Protein AF-0000000073040210 (afdb_homodimer)

Secondary structure (DSSP, 8-state):
--HHHHHHHHHHHHHHHHHHHHHHHHHHTTTS-TT-HHHHHHHHHHHHHHHHHHHHHHHTTSS-HHHHHHHHHHHHHHHHHHHHHHHHH--GGGGGGHHHHHHHHHHHHHHHH-/--HHHHHHHHHHHHHHHHHHHHHHHHHHTTTS-TT-HHHHHHHHHHHHHHHHHHHHHHHTTSS-HHHHHHHHHHHHHHHHHHHHHHHHH--GGGTTHHHHHHHHHHHH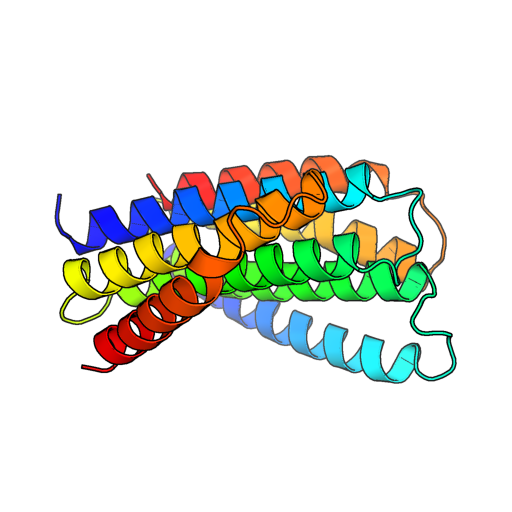HHHHH-

Organism: Oncorhynchus kisutch (NCBI:txid8019)

Solvent-accessible surface area (backbone atoms only — not comparable to full-atom values): 10598 Å² total; per-residue (Å²): 128,54,49,32,57,53,25,36,52,49,16,53,54,43,38,53,49,29,51,51,51,45,56,45,52,65,63,69,48,64,89,51,64,79,81,36,65,43,51,50,33,33,51,51,19,40,49,52,39,42,56,50,18,55,45,24,51,52,20,26,72,36,83,49,15,53,60,18,32,50,28,36,51,53,8,41,49,32,23,28,44,22,29,40,47,22,32,75,67,73,46,66,83,44,48,79,39,25,65,57,9,49,50,29,36,30,51,16,23,44,43,39,31,84,130,54,48,33,55,55,25,28,26,50,15,11,50,42,36,21,49,31,51,52,50,48,53,47,52,63,64,71,47,64,89,50,63,80,80,36,67,43,52,51,36,34,50,50,20,42,50,52,41,41,55,49,19,53,45,23,44,54,20,25,70,37,84,48,14,53,61,18,30,50,28,35,52,52,9,41,49,32,24,28,46,20,31,39,47,22,30,74,65,74,46,66,82,45,48,79,41,24,65,56,8,48,50,29,36,54,51,14,56,53,41,47,74,83

Radius of gyration: 17.56 Å; Cα contacts (8 Å, |Δi|>4): 365; chains: 2; bounding box: 50×46×43 Å

Sequence (228 aa):
MTASLVVQRLAGVSGALAVTAGAYGAHGFKNKDPGDYSIVLYETANKYHFYHSIALLGASRCRKPAVAGALLVVGMGAFCGALYHQALTENPVLRKLAPYGGMFLIAGWLAIAIMTASLVVQRLAGVSGALAVTAGAYGAHGFKNKDPGDYSIVLYETANKYHFYHSIALLGASRCRKPAVAGALLVVGMGAFCGALYHQALTENPVLRKLAPYGGMFLIAGWLAIAI

Foldseek 3Di:
DDLLVVLLVVLVVLQVVLVVLVVCLCPVCVPPDCPDPLSVLSVVLSVLSNVLSVVSNLLSPAPCSNQLSVLSVQLSCLQSVQSNVCSVPVDNPSVVSNVVSVVSNVVSVVSRVD/DDLLVVLLVVLVVLQVVLVVLVVCLCPVCVPPDCPDPLSVLSVVLSVLSNVLSVVSNLLSPAPCSNQLSVLSVQLSCLQSVQSNVCSVPVDNPSVVSNVVSVVSNVVSVVVRVD

InterPro domains:
  IPR006696 Protein of unknown function DUF423 [PF04241] (21-102)
  IPR006696 Protein of unknown function DUF423 [PTHR43461] (6-113)

Nearest PDB structures (foldseek):
  8eas-assembly1_h  TM=3.512E-01  e=1.942E-01  Saccharomyces cerevisiae
  5tj5-assembly1_E  TM=4.217E-01  e=2.103E+00  Saccharomyces cerevisiae S288C
  8eas-assembly1_h  TM=3.506E-01  e=1.990E-01  Saccharomyces cerevisiae
  8ieq-assembly1_C  TM=3.304E-01  e=2.788E+00  Homo sapiens
  8to0-assembly1_z3  TM=4.199E-01  e=9.684E+00  Mus musculus

pLDDT: mean 94.47, std 6.33, range [71.62, 98.88]

Structure (mmCIF, N/CA/C/O backbone):
data_AF-0000000073040210-model_v1
#
loop_
_entity.id
_entity.type
_entity.pdbx_description
1 polymer 'Transmembrane protein 256'
#
loop_
_atom_site.group_PDB
_atom_site.id
_atom_site.type_symbol
_atom_site.label_atom_id
_atom_site.label_alt_id
_atom_site.label_comp_id
_atom_site.label_asym_id
_atom_site.label_entity_id
_atom_site.label_seq_id
_atom_site.pdbx_PDB_ins_code
_atom_site.Cartn_x
_atom_site.Cartn_y
_atom_site.Cartn_z
_atom_site.occupancy
_atom_site.B_iso_or_equiv
_atom_site.auth_seq_id
_atom_site.auth_comp_id
_atom_site.auth_asym_id
_atom_site.auth_atom_id
_atom_site.pdbx_PDB_model_num
ATOM 1 N N . MET A 1 1 ? 25.438 -12.211 -9.25 1 78 1 MET A N 1
ATOM 2 C CA . MET A 1 1 ? 24.172 -12.266 -8.523 1 78 1 MET A CA 1
ATOM 3 C C . MET A 1 1 ? 23 -11.898 -9.43 1 78 1 MET A C 1
ATOM 5 O O . MET A 1 1 ? 23.078 -10.938 -10.195 1 78 1 MET A O 1
ATOM 9 N N . THR A 1 2 ? 22.078 -12.758 -9.523 1 94.12 2 THR A N 1
ATOM 10 C CA . THR A 1 2 ? 20.953 -12.5 -10.406 1 94.12 2 THR A CA 1
ATOM 11 C C . THR A 1 2 ? 20.125 -11.312 -9.906 1 94.12 2 THR A C 1
ATOM 13 O O . THR A 1 2 ? 20.219 -10.938 -8.734 1 94.12 2 THR A O 1
ATOM 16 N N . ALA A 1 3 ? 19.672 -10.586 -10.75 1 95.81 3 ALA A N 1
ATOM 17 C CA . ALA A 1 3 ? 18.828 -9.453 -10.398 1 95.81 3 ALA A CA 1
ATOM 18 C C . ALA A 1 3 ? 17.797 -9.844 -9.336 1 95.81 3 ALA A C 1
ATOM 20 O O . ALA A 1 3 ? 17.484 -9.047 -8.453 1 95.81 3 ALA A O 1
ATOM 21 N N . SER A 1 4 ? 17.328 -10.977 -9.406 1 96.69 4 SER A N 1
ATOM 22 C CA . SER A 1 4 ? 16.344 -11.469 -8.438 1 96.69 4 SER A CA 1
ATOM 23 C C . SER A 1 4 ? 16.922 -11.484 -7.027 1 96.69 4 SER A C 1
ATOM 25 O O . SER A 1 4 ? 16.266 -11.047 -6.078 1 96.69 4 SER A O 1
ATOM 27 N N . LEU A 1 5 ? 18.078 -12.016 -6.906 1 96.31 5 LEU A N 1
ATOM 28 C CA . LEU A 1 5 ? 18.703 -12.109 -5.59 1 96.31 5 LEU A CA 1
ATOM 29 C C . LEU A 1 5 ? 19.016 -10.727 -5.039 1 96.31 5 LEU A C 1
ATOM 31 O O . LEU A 1 5 ? 18.844 -10.469 -3.844 1 96.31 5 LEU A O 1
ATOM 35 N N . VAL A 1 6 ? 19.547 -9.875 -5.879 1 97.62 6 VAL A N 1
ATOM 36 C CA . VAL A 1 6 ? 19.859 -8.516 -5.453 1 97.62 6 VAL A CA 1
ATOM 37 C C . VAL A 1 6 ? 18.609 -7.824 -4.938 1 97.62 6 VAL A C 1
ATOM 39 O O . VAL A 1 6 ? 18.625 -7.207 -3.871 1 97.62 6 VAL A O 1
ATOM 42 N N . VAL A 1 7 ? 17.531 -7.941 -5.664 1 98.12 7 VAL A N 1
ATOM 43 C CA . VAL A 1 7 ? 16.281 -7.297 -5.289 1 98.12 7 VAL A CA 1
ATOM 44 C C . VAL A 1 7 ? 15.758 -7.906 -3.992 1 98.12 7 VAL A C 1
ATOM 46 O O . VAL A 1 7 ? 15.234 -7.195 -3.131 1 98.12 7 VAL A O 1
ATOM 49 N N . GLN A 1 8 ? 15.906 -9.141 -3.816 1 97.88 8 GLN A N 1
ATOM 50 C CA . GLN A 1 8 ? 15.508 -9.797 -2.574 1 97.88 8 GLN A CA 1
ATOM 51 C C . GLN A 1 8 ? 16.312 -9.273 -1.392 1 97.88 8 GLN A C 1
ATOM 53 O O . GLN A 1 8 ? 15.766 -9.008 -0.321 1 97.88 8 GLN A O 1
ATOM 58 N N . ARG A 1 9 ? 17.547 -9.164 -1.569 1 98.12 9 ARG A N 1
ATOM 59 C CA . ARG A 1 9 ? 18.406 -8.633 -0.512 1 98.12 9 ARG A CA 1
ATOM 60 C C . ARG A 1 9 ? 18.016 -7.199 -0.164 1 98.12 9 ARG A C 1
ATOM 62 O O . ARG A 1 9 ? 18 -6.824 1.011 1 98.12 9 ARG A O 1
ATOM 69 N N . LEU A 1 10 ? 17.75 -6.414 -1.205 1 98 10 LEU A N 1
ATOM 70 C CA . LEU A 1 10 ? 17.297 -5.043 -0.984 1 98 10 LEU A CA 1
ATOM 71 C C . LEU A 1 10 ? 15.992 -5.012 -0.209 1 98 10 LEU A C 1
ATOM 73 O O . LEU A 1 10 ? 15.789 -4.141 0.641 1 98 10 LEU A O 1
ATOM 77 N N . ALA A 1 11 ? 15.141 -5.93 -0.535 1 98.38 11 ALA A N 1
ATOM 78 C CA . ALA A 1 11 ? 13.891 -6.035 0.209 1 98.38 11 ALA A CA 1
ATOM 79 C C . ALA A 1 11 ? 14.148 -6.281 1.692 1 98.38 11 ALA A C 1
ATOM 81 O O . ALA A 1 11 ? 13.531 -5.645 2.551 1 98.38 11 ALA A O 1
ATOM 82 N N . GLY A 1 12 ? 15.047 -7.199 1.995 1 98.31 12 GLY A N 1
ATOM 83 C CA . GLY A 1 12 ? 15.391 -7.5 3.375 1 98.31 12 GLY A CA 1
ATOM 84 C C . GLY A 1 12 ? 15.945 -6.305 4.125 1 98.31 12 GLY A C 1
ATOM 85 O O . GLY A 1 12 ? 15.516 -6.008 5.242 1 98.31 12 GLY A O 1
ATOM 86 N N . VAL A 1 13 ? 16.812 -5.645 3.533 1 98.38 13 VAL A N 1
ATOM 87 C CA . VAL A 1 13 ? 17.438 -4.477 4.152 1 98.38 13 VAL A CA 1
ATOM 88 C C . VAL A 1 13 ? 16.391 -3.371 4.324 1 98.38 13 VAL A C 1
ATOM 90 O O . VAL A 1 13 ? 16.297 -2.758 5.391 1 98.38 13 VAL A O 1
ATOM 93 N N . SER A 1 14 ? 15.672 -3.172 3.307 1 98.5 14 SER A N 1
ATOM 94 C CA . SER A 1 14 ? 14.633 -2.148 3.352 1 98.5 14 SER A CA 1
ATOM 95 C C . SER A 1 14 ? 13.617 -2.441 4.449 1 98.5 14 SER A C 1
ATOM 97 O O . SER A 1 14 ? 13.211 -1.538 5.184 1 98.5 14 SER A O 1
ATOM 99 N N . GLY A 1 15 ? 13.148 -3.674 4.523 1 98.44 15 GLY A N 1
ATOM 100 C CA . GLY A 1 15 ? 12.227 -4.055 5.586 1 98.44 15 GLY A CA 1
ATOM 101 C C . GLY A 1 15 ? 12.781 -3.82 6.973 1 98.44 15 GLY A C 1
ATOM 102 O O . GLY A 1 15 ? 12.086 -3.301 7.852 1 98.44 15 GLY A O 1
ATOM 103 N N . ALA A 1 16 ? 14.016 -4.195 7.184 1 98.38 16 ALA A N 1
ATOM 104 C CA . ALA A 1 16 ? 14.672 -3.963 8.469 1 98.38 16 ALA A CA 1
ATOM 105 C C . ALA A 1 16 ? 14.719 -2.473 8.797 1 98.38 16 ALA A C 1
ATOM 107 O O . ALA A 1 16 ? 14.461 -2.074 9.938 1 98.38 16 ALA A O 1
ATOM 108 N N . LEU A 1 17 ? 15.023 -1.672 7.816 1 98.25 17 LEU A N 1
ATOM 109 C CA . LEU A 1 17 ? 15.055 -0.226 8.008 1 98.25 17 LEU A CA 1
ATOM 110 C C . LEU A 1 17 ? 13.664 0.318 8.305 1 98.25 17 LEU A C 1
ATOM 112 O O . LEU A 1 17 ? 13.508 1.243 9.102 1 98.25 17 LEU A O 1
ATOM 116 N N . ALA A 1 18 ? 12.664 -0.165 7.621 1 98.25 18 ALA A N 1
ATOM 117 C CA . ALA A 1 18 ? 11.289 0.26 7.863 1 98.25 18 ALA A CA 1
ATOM 118 C C . ALA A 1 18 ? 10.875 -0.021 9.305 1 98.25 18 ALA A C 1
ATOM 120 O O . ALA A 1 18 ? 10.227 0.81 9.945 1 98.25 18 ALA A O 1
ATOM 121 N N . VAL A 1 19 ? 11.219 -1.162 9.828 1 98.25 19 VAL A N 1
ATOM 122 C CA . VAL A 1 19 ? 10.922 -1.509 11.211 1 98.25 19 VAL A CA 1
ATOM 123 C C . VAL A 1 19 ? 11.617 -0.525 12.148 1 98.25 19 VAL A C 1
ATOM 125 O O . VAL A 1 19 ? 11.008 -0.013 13.086 1 98.25 19 VAL A O 1
ATOM 128 N N . THR A 1 20 ? 12.875 -0.324 11.906 1 97.38 20 THR A N 1
ATOM 129 C CA . THR A 1 20 ? 13.648 0.596 12.734 1 97.38 20 THR A CA 1
ATOM 130 C C . THR A 1 20 ? 13.023 1.987 12.727 1 97.38 20 THR A C 1
ATOM 132 O O . THR A 1 20 ? 12.867 2.607 13.781 1 97.38 20 THR A O 1
ATOM 135 N N . ALA A 1 21 ? 12.711 2.455 11.578 1 96.75 21 ALA A N 1
ATOM 136 C CA . ALA A 1 21 ? 12.078 3.764 11.453 1 96.75 21 ALA A CA 1
ATOM 137 C C . ALA A 1 21 ? 10.742 3.799 12.195 1 96.75 21 ALA A C 1
ATOM 139 O O . ALA A 1 21 ? 10.414 4.797 12.836 1 96.75 21 ALA A O 1
ATOM 140 N N . GLY A 1 22 ? 10.008 2.775 12.008 1 95.69 22 GLY A N 1
ATOM 141 C CA . GLY A 1 22 ? 8.742 2.701 12.719 1 95.69 22 GLY A CA 1
ATOM 142 C C . GLY A 1 22 ? 8.906 2.762 14.227 1 95.69 22 GLY A C 1
ATOM 143 O O . GLY A 1 22 ? 8.156 3.465 14.906 1 95.69 22 GLY A O 1
ATOM 144 N N . ALA A 1 23 ? 9.812 2.023 14.75 1 93.25 23 ALA A N 1
ATOM 145 C CA . ALA A 1 23 ? 10.102 2.047 16.188 1 93.25 23 ALA A CA 1
ATOM 146 C C . ALA A 1 23 ? 10.531 3.439 16.641 1 93.25 23 ALA A C 1
ATOM 148 O O . ALA A 1 23 ? 10.109 3.92 17.688 1 93.25 23 ALA A O 1
ATOM 149 N N . TYR A 1 24 ? 11.297 4.051 15.828 1 92.5 24 TYR A N 1
ATOM 150 C CA . TYR A 1 24 ? 11.742 5.41 16.125 1 92.5 24 TYR A CA 1
ATOM 151 C C . TYR A 1 24 ? 10.555 6.367 16.188 1 92.5 24 TYR A C 1
ATOM 153 O O . TYR A 1 24 ? 10.477 7.207 17.094 1 92.5 24 TYR A O 1
ATOM 161 N N . GLY A 1 25 ? 9.758 6.371 15.227 1 90.25 25 GLY A N 1
ATOM 162 C CA . GLY A 1 25 ? 8.586 7.234 15.203 1 90.25 25 GLY A CA 1
ATOM 163 C C . GLY A 1 25 ? 7.688 7.047 16.406 1 90.25 25 GLY A C 1
ATOM 164 O O . GLY A 1 25 ? 7.168 8.016 16.953 1 90.25 25 GLY A O 1
ATOM 165 N N . ALA A 1 26 ? 7.453 5.777 16.828 1 87.19 26 ALA A N 1
ATOM 166 C CA . ALA A 1 26 ? 6.578 5.465 17.953 1 87.19 26 ALA A CA 1
ATOM 167 C C . ALA A 1 26 ? 7.137 6.031 19.266 1 87.19 26 ALA A C 1
ATOM 169 O O . ALA A 1 26 ? 6.375 6.434 20.141 1 87.19 26 ALA A O 1
ATOM 170 N N . HIS A 1 27 ? 8.383 6.184 19.359 1 85.75 27 HIS A N 1
ATOM 171 C CA . HIS A 1 27 ? 9.023 6.668 20.578 1 85.75 27 HIS A CA 1
ATOM 172 C C . HIS A 1 27 ? 9.336 8.156 20.484 1 85.75 27 HIS A C 1
ATOM 174 O O . HIS A 1 27 ? 9.297 8.875 21.484 1 85.75 27 HIS A O 1
ATOM 180 N N . GLY A 1 28 ? 9.594 8.586 19.344 1 81.62 28 GLY A N 1
ATOM 181 C CA . GLY A 1 28 ? 10.023 9.961 19.156 1 81.62 28 GLY A CA 1
ATOM 182 C C . GLY A 1 28 ? 8.883 10.953 19.203 1 81.62 28 GLY A C 1
ATOM 183 O O . GLY A 1 28 ? 9.078 12.117 19.562 1 81.62 28 GLY A O 1
ATOM 184 N N . PHE A 1 29 ? 7.73 10.594 18.828 1 79.69 29 PHE A N 1
ATOM 185 C CA . PHE A 1 29 ? 6.598 11.508 18.766 1 79.69 29 PHE A CA 1
ATOM 186 C C . PHE A 1 29 ? 5.652 11.281 19.953 1 79.69 29 PHE A C 1
ATOM 188 O O . PHE A 1 29 ? 4.516 11.758 19.938 1 79.69 29 PHE A O 1
ATOM 195 N N . LYS A 1 30 ? 6 10.617 20.953 1 75.56 30 LYS A N 1
ATOM 196 C CA . LYS A 1 30 ? 5.164 10.211 22.078 1 75.56 30 LYS A CA 1
ATOM 197 C C . LYS A 1 30 ? 4.535 11.414 22.75 1 75.56 30 LYS A C 1
ATOM 199 O O . LYS A 1 30 ? 3.396 11.352 23.219 1 75.56 30 LYS A O 1
ATOM 204 N N . ASN A 1 31 ? 5.098 12.492 22.75 1 75.31 31 ASN A N 1
ATOM 205 C CA . ASN A 1 31 ? 4.586 13.641 23.5 1 75.31 31 ASN A CA 1
ATOM 206 C C . ASN A 1 31 ? 3.85 14.617 22.578 1 75.31 31 ASN A C 1
ATOM 208 O O . ASN A 1 31 ? 3.422 15.688 23.031 1 75.31 31 ASN A O 1
ATOM 212 N N . LYS A 1 32 ? 3.689 14.289 21.344 1 78.25 32 LYS A N 1
ATOM 213 C CA . LYS A 1 32 ? 2.98 15.164 20.422 1 78.25 32 LYS A CA 1
ATOM 214 C C . LYS A 1 32 ? 1.526 14.727 20.25 1 78.25 32 LYS A C 1
ATOM 216 O O . LYS A 1 32 ? 1.188 13.57 20.5 1 78.25 32 LYS A O 1
ATOM 221 N N . ASP A 1 33 ? 0.683 15.695 19.953 1 77.81 33 ASP A N 1
ATOM 222 C CA . ASP A 1 33 ? -0.702 15.383 19.609 1 77.81 33 ASP A CA 1
ATOM 223 C C . ASP A 1 33 ? -0.774 14.453 18.391 1 77.81 33 ASP A C 1
ATOM 225 O O . ASP A 1 33 ? -0.121 14.703 17.375 1 77.81 33 ASP A O 1
ATOM 229 N N . PRO A 1 34 ? -1.47 13.438 18.469 1 71.62 34 PRO A N 1
ATOM 230 C CA . PRO A 1 34 ? -1.565 12.492 17.359 1 71.62 34 PRO A CA 1
ATOM 231 C C . PRO A 1 34 ? -2.076 13.141 16.078 1 71.62 34 PRO A C 1
ATOM 233 O O . PRO A 1 34 ? -1.802 12.648 14.977 1 71.62 34 PRO A O 1
ATOM 236 N N . GLY A 1 35 ? -2.729 14.18 16.172 1 72.06 35 GLY A N 1
ATOM 237 C CA . GLY A 1 35 ? -3.244 14.867 15.008 1 72.06 35 GLY A CA 1
ATOM 238 C C . GLY A 1 35 ? -2.248 15.844 14.398 1 72.06 35 GLY A C 1
ATOM 239 O O . GLY A 1 35 ? -2.523 16.453 13.367 1 72.06 35 GLY A O 1
ATOM 240 N N . ASP A 1 36 ? -1.087 15.836 15.086 1 85.38 36 ASP A N 1
ATOM 241 C CA . ASP A 1 36 ? -0.04 16.688 14.531 1 85.38 36 ASP A CA 1
ATOM 242 C C . ASP A 1 36 ? 0.351 16.234 13.125 1 85.38 36 ASP A C 1
ATOM 244 O O . ASP A 1 36 ? 0.52 15.047 12.875 1 85.38 36 ASP A O 1
ATOM 248 N N . TYR A 1 37 ? 0.451 17.188 12.32 1 86.25 37 TYR A N 1
ATOM 249 C CA . TYR A 1 37 ? 0.716 16.922 10.906 1 86.25 37 TYR A CA 1
ATOM 250 C C . TYR A 1 37 ? 2.035 16.188 10.727 1 86.25 37 TYR A C 1
ATOM 252 O O . TYR A 1 37 ? 2.162 15.344 9.836 1 86.25 37 TYR A O 1
ATOM 260 N N . SER A 1 38 ? 2.994 16.484 11.586 1 89.62 38 SER A N 1
ATOM 261 C CA . SER A 1 38 ? 4.289 15.805 11.492 1 89.62 38 SER A CA 1
ATOM 262 C C . SER A 1 38 ? 4.156 14.312 11.758 1 89.62 38 SER A C 1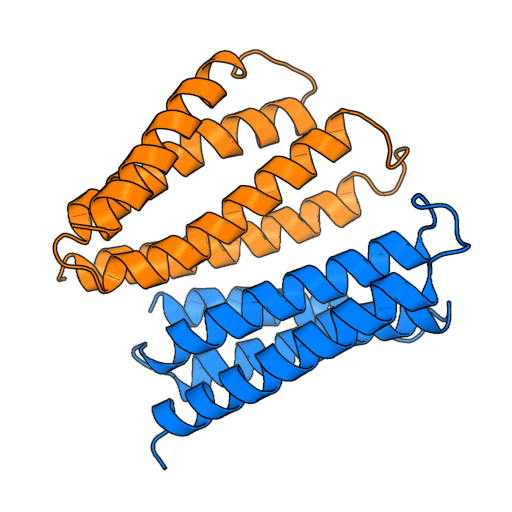
ATOM 264 O O . SER A 1 38 ? 4.844 13.5 11.141 1 89.62 38 SER A O 1
ATOM 266 N N . ILE A 1 39 ? 3.295 13.945 12.586 1 90.69 39 ILE A N 1
ATOM 267 C CA . ILE A 1 39 ? 3.078 12.539 12.898 1 90.69 39 ILE A CA 1
ATOM 268 C C . ILE A 1 39 ? 2.381 11.852 11.727 1 90.69 39 ILE A C 1
ATOM 270 O O . ILE A 1 39 ? 2.74 10.734 11.352 1 90.69 39 ILE A O 1
ATOM 274 N N . VAL A 1 40 ? 1.404 12.539 11.164 1 88.38 40 VAL A N 1
ATOM 275 C CA . VAL A 1 40 ? 0.664 11.992 10.031 1 88.38 40 VAL A CA 1
ATOM 276 C C . VAL A 1 40 ? 1.615 11.742 8.867 1 88.38 40 VAL A C 1
ATOM 278 O O . VAL A 1 40 ? 1.561 10.688 8.227 1 88.38 40 VAL A O 1
ATOM 281 N N . LEU A 1 41 ? 2.502 12.648 8.711 1 91.88 41 LEU A N 1
ATOM 282 C CA . LEU A 1 41 ? 3.482 12.516 7.637 1 91.88 41 LEU A CA 1
ATOM 283 C C . LEU A 1 41 ? 4.414 11.336 7.895 1 91.88 41 LEU A C 1
ATOM 285 O O . LEU A 1 41 ? 4.684 10.539 6.988 1 91.88 41 LEU A O 1
ATOM 289 N N . TYR A 1 42 ? 4.855 11.227 9.094 1 95.19 42 TYR A N 1
ATOM 290 C CA . TYR A 1 42 ? 5.789 10.164 9.445 1 95.19 42 TYR A CA 1
ATOM 291 C C . TYR A 1 42 ? 5.137 8.789 9.305 1 95.19 42 TYR A C 1
ATOM 293 O O . TYR A 1 42 ? 5.738 7.863 8.766 1 95.19 42 TYR A O 1
ATOM 301 N N . GLU A 1 43 ? 3.949 8.727 9.727 1 94.06 43 GLU A N 1
ATOM 302 C CA . GLU A 1 43 ? 3.236 7.457 9.656 1 94.06 43 GLU A CA 1
ATOM 303 C C . GLU A 1 43 ? 2.947 7.062 8.211 1 94.06 43 GLU A C 1
ATOM 305 O O . GLU A 1 43 ? 3.012 5.887 7.859 1 94.06 43 GLU A O 1
ATOM 310 N N . THR A 1 44 ? 2.596 7.992 7.434 1 95 44 THR A N 1
ATOM 311 C CA . THR A 1 44 ? 2.389 7.715 6.02 1 95 44 THR A CA 1
ATOM 312 C C . THR A 1 44 ? 3.674 7.207 5.371 1 95 44 THR A C 1
ATOM 314 O O . THR A 1 44 ? 3.66 6.215 4.645 1 95 44 THR A O 1
ATOM 317 N N . ALA A 1 45 ? 4.754 7.887 5.648 1 97 45 ALA A N 1
ATOM 318 C CA . ALA A 1 45 ? 6.051 7.461 5.133 1 97 45 ALA A CA 1
ATOM 319 C C . ALA A 1 45 ? 6.355 6.023 5.543 1 97 45 ALA A C 1
ATOM 321 O O . ALA A 1 45 ? 6.758 5.207 4.711 1 97 45 ALA A O 1
ATOM 322 N N . ASN A 1 46 ? 6.188 5.777 6.773 1 97.62 46 ASN A N 1
ATOM 323 C CA . ASN A 1 46 ? 6.527 4.461 7.301 1 97.62 46 ASN A CA 1
ATOM 324 C C . ASN A 1 46 ? 5.633 3.373 6.715 1 97.62 46 ASN A C 1
ATOM 326 O O . ASN A 1 46 ? 6.102 2.275 6.406 1 97.62 46 ASN A O 1
ATOM 330 N N . LYS A 1 47 ? 4.391 3.643 6.578 1 97.31 47 LYS A N 1
ATOM 331 C CA . LYS A 1 47 ? 3.449 2.707 5.969 1 97.31 47 LYS A CA 1
ATOM 332 C C . LYS A 1 47 ? 3.859 2.369 4.539 1 97.31 47 LYS A C 1
ATOM 334 O O . LYS A 1 47 ? 3.961 1.195 4.176 1 97.31 47 LYS A O 1
ATOM 339 N N . TYR A 1 48 ? 4.074 3.312 3.799 1 98.5 48 TYR A N 1
ATOM 340 C CA . TYR A 1 48 ? 4.449 3.1 2.406 1 98.5 48 TYR A CA 1
ATOM 341 C C . TYR A 1 48 ? 5.809 2.418 2.307 1 98.5 48 TYR A C 1
ATOM 343 O O . TYR A 1 48 ? 6.047 1.625 1.394 1 98.5 48 TYR A O 1
ATOM 351 N N . HIS A 1 49 ? 6.746 2.791 3.193 1 98.56 49 HIS A N 1
ATOM 352 C CA . HIS A 1 49 ? 8.039 2.113 3.281 1 98.56 49 HIS A CA 1
ATOM 353 C C . HIS A 1 49 ? 7.855 0.613 3.484 1 98.56 49 HIS A C 1
ATOM 355 O O . HIS A 1 49 ? 8.43 -0.19 2.742 1 98.56 49 HIS A O 1
ATOM 361 N N . PHE A 1 50 ? 7.02 0.259 4.391 1 98 50 PHE A N 1
ATOM 362 C CA . PHE A 1 50 ? 6.762 -1.149 4.664 1 98 50 PHE A CA 1
ATOM 363 C C . PHE A 1 50 ? 6.086 -1.817 3.473 1 98 50 PHE A C 1
ATOM 365 O O . PHE A 1 50 ? 6.516 -2.885 3.027 1 98 50 PHE A O 1
ATOM 372 N N . TYR A 1 51 ? 5.016 -1.188 2.953 1 98.38 51 TYR A N 1
ATOM 373 C CA . TYR A 1 51 ? 4.277 -1.754 1.831 1 98.38 51 TYR A CA 1
ATOM 374 C C . TYR A 1 51 ? 5.207 -2.059 0.662 1 98.38 51 TYR A C 1
ATOM 376 O O . TYR A 1 51 ? 5.109 -3.121 0.043 1 98.38 51 TYR A O 1
ATOM 384 N N . HIS A 1 52 ? 6.09 -1.183 0.437 1 98.81 52 HIS A N 1
ATOM 385 C CA . HIS A 1 52 ? 6.883 -1.324 -0.781 1 98.81 52 HIS A CA 1
ATOM 386 C C . HIS A 1 52 ? 8.148 -2.139 -0.526 1 98.81 52 HIS A C 1
ATOM 388 O O . HIS A 1 52 ? 8.758 -2.656 -1.464 1 98.81 52 HIS A O 1
ATOM 394 N N . SER A 1 53 ? 8.523 -2.285 0.754 1 98.69 53 SER A N 1
ATOM 395 C CA . SER A 1 53 ? 9.523 -3.303 1.074 1 98.69 53 SER A CA 1
ATOM 396 C C . SER A 1 53 ? 8.984 -4.707 0.815 1 98.69 53 SER A C 1
ATOM 398 O O . SER A 1 53 ? 9.703 -5.566 0.301 1 98.69 53 SER A O 1
ATOM 400 N N . ILE A 1 54 ? 7.754 -4.91 1.138 1 97.81 54 ILE A N 1
ATOM 401 C CA . ILE A 1 54 ? 7.121 -6.203 0.9 1 97.81 54 ILE A CA 1
ATOM 402 C C . ILE A 1 54 ? 6.895 -6.398 -0.597 1 97.81 54 ILE A C 1
ATOM 404 O O . ILE A 1 54 ? 7.117 -7.492 -1.128 1 97.81 54 ILE A O 1
ATOM 408 N N . ALA A 1 55 ? 6.488 -5.32 -1.265 1 98.38 55 ALA A N 1
ATOM 409 C CA . ALA A 1 55 ? 6.324 -5.395 -2.715 1 98.38 55 ALA A CA 1
AT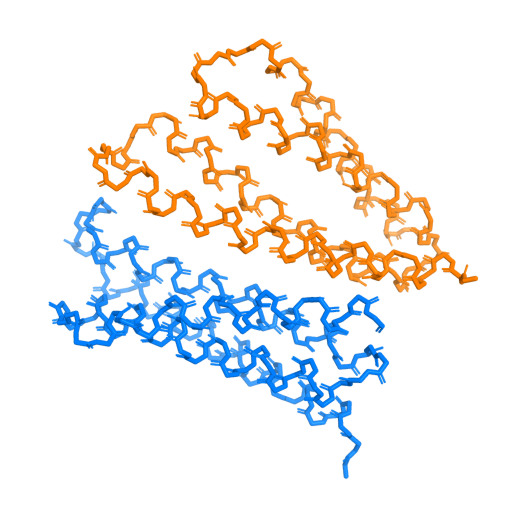OM 410 C C . ALA A 1 55 ? 7.641 -5.762 -3.396 1 98.38 55 ALA A C 1
ATOM 412 O O . ALA A 1 55 ? 7.641 -6.418 -4.441 1 98.38 55 ALA A O 1
ATOM 413 N N . LEU A 1 56 ? 8.766 -5.355 -2.838 1 98.31 56 LEU A N 1
ATOM 414 C CA . LEU A 1 56 ? 10.078 -5.715 -3.361 1 98.31 56 LEU A CA 1
ATOM 415 C C . LEU A 1 56 ? 10.281 -7.227 -3.352 1 98.31 56 LEU A C 1
ATOM 417 O O . LEU A 1 56 ? 10.914 -7.781 -4.254 1 98.31 56 LEU A O 1
ATOM 421 N N . LEU A 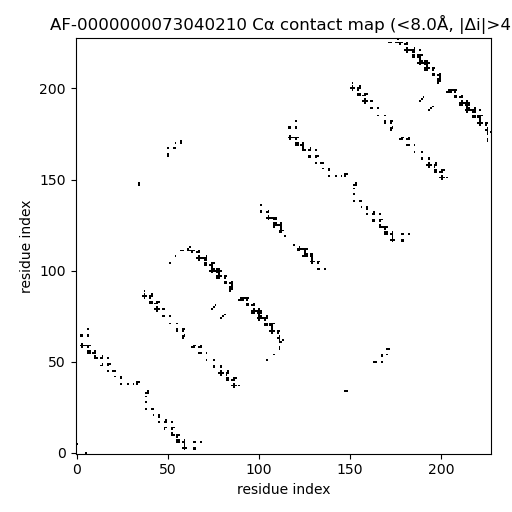1 57 ? 9.766 -7.898 -2.33 1 96.25 57 LEU A N 1
ATOM 422 C CA . LEU A 1 57 ? 9.828 -9.359 -2.312 1 96.25 57 LEU A CA 1
ATOM 423 C C . LEU A 1 57 ? 9.094 -9.945 -3.51 1 96.25 57 LEU A C 1
ATOM 425 O O . LEU A 1 57 ? 9.594 -10.875 -4.152 1 96.25 57 LEU A O 1
ATOM 429 N N . GLY A 1 58 ? 7.906 -9.359 -3.844 1 96 58 GLY A N 1
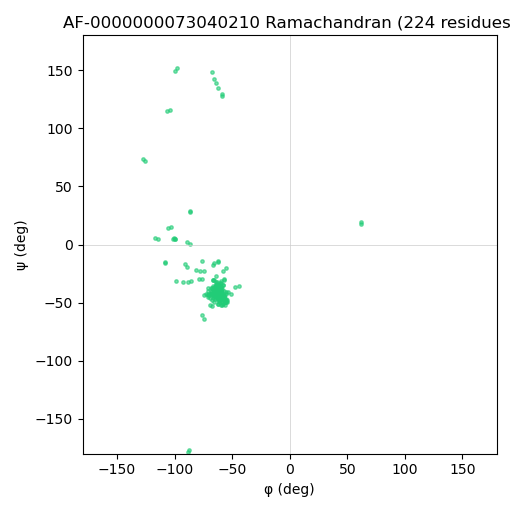ATOM 430 C CA . GLY A 1 58 ? 7.18 -9.773 -5.031 1 96 58 GLY A CA 1
ATOM 431 C C . GLY A 1 58 ? 7.906 -9.453 -6.32 1 96 58 GLY A C 1
ATOM 432 O O . GLY A 1 58 ? 7.914 -10.258 -7.254 1 96 58 GLY A O 1
ATOM 433 N N . ALA A 1 59 ? 8.531 -8.328 -6.332 1 97.38 59 ALA A N 1
ATOM 434 C CA . ALA A 1 59 ? 9.281 -7.887 -7.504 1 97.38 59 ALA A CA 1
ATOM 435 C C . ALA A 1 59 ? 10.445 -8.828 -7.805 1 97.38 59 ALA A C 1
ATOM 437 O O . ALA A 1 59 ? 10.805 -9.031 -8.961 1 97.38 59 ALA A O 1
ATOM 438 N N . SER A 1 60 ? 11.07 -9.398 -6.766 1 96.94 60 SER A N 1
ATOM 439 C CA . SER A 1 60 ? 12.219 -10.281 -6.945 1 96.94 60 SER A CA 1
ATOM 440 C C . SER A 1 60 ? 11.844 -11.523 -7.746 1 96.94 60 SER A C 1
ATOM 442 O O . SER A 1 60 ? 12.711 -12.219 -8.266 1 96.94 60 SER A O 1
ATOM 444 N N . ARG A 1 61 ? 10.562 -11.758 -7.895 1 94 61 ARG A N 1
ATOM 445 C CA . ARG A 1 61 ? 10.117 -12.992 -8.531 1 94 61 ARG A CA 1
ATOM 446 C C . ARG A 1 61 ? 9.367 -12.703 -9.828 1 94 61 ARG A C 1
ATOM 448 O O . ARG A 1 61 ? 8.789 -13.609 -10.438 1 94 61 ARG A O 1
ATOM 455 N N . CYS A 1 62 ? 9.312 -11.469 -10.25 1 95.62 62 CYS A N 1
ATOM 456 C CA . CYS A 1 62 ? 8.57 -11.133 -11.461 1 95.62 62 CYS A CA 1
ATOM 457 C C . CYS A 1 62 ? 9.453 -11.273 -12.695 1 95.62 62 CYS A C 1
ATOM 459 O O . CYS A 1 62 ? 10.594 -11.719 -12.602 1 95.62 62 CYS A O 1
ATOM 461 N N . ARG A 1 63 ? 8.977 -10.945 -13.867 1 95.25 63 ARG A N 1
ATOM 462 C CA . ARG A 1 63 ? 9.648 -11.172 -15.148 1 95.25 63 ARG A CA 1
ATOM 463 C C . ARG A 1 63 ? 10.883 -10.281 -15.273 1 95.25 63 ARG A C 1
ATOM 465 O O . ARG A 1 63 ? 11.898 -10.703 -15.836 1 95.25 63 ARG A O 1
ATOM 472 N N . LYS A 1 64 ? 10.867 -9.016 -14.781 1 96.75 64 LYS A N 1
ATOM 473 C CA . LYS A 1 64 ? 11.961 -8.055 -14.867 1 96.75 64 LYS A CA 1
ATOM 474 C C . LYS A 1 64 ? 12.305 -7.488 -13.492 1 96.75 64 LYS A C 1
ATOM 476 O O . LYS A 1 64 ? 12.156 -6.289 -13.25 1 96.75 64 LYS A O 1
ATOM 481 N N . PRO A 1 65 ? 12.938 -8.258 -12.633 1 97.69 65 PRO A N 1
ATOM 482 C CA . PRO A 1 65 ? 13.18 -7.852 -11.242 1 97.69 65 PRO A CA 1
ATOM 483 C C . PRO A 1 65 ? 14.047 -6.598 -11.133 1 97.69 65 PRO A C 1
ATOM 485 O O . PRO A 1 65 ? 13.836 -5.77 -10.242 1 97.69 65 PRO A O 1
ATOM 488 N N . ALA A 1 66 ? 14.969 -6.465 -12.031 1 98.12 66 ALA A N 1
ATOM 489 C CA . ALA A 1 66 ? 15.852 -5.305 -11.953 1 98.12 66 ALA A CA 1
ATOM 490 C C . ALA A 1 66 ? 15.07 -4.012 -12.18 1 98.12 66 ALA A C 1
ATOM 492 O O . ALA A 1 66 ? 15.281 -3.021 -11.469 1 98.12 66 ALA A O 1
ATOM 493 N N . VAL A 1 67 ? 14.227 -4.043 -13.156 1 98.44 67 VAL A N 1
ATOM 494 C CA . VAL A 1 67 ? 13.453 -2.857 -13.5 1 98.44 67 VAL A CA 1
ATOM 495 C C . VAL A 1 67 ? 12.461 -2.547 -12.375 1 98.44 67 VAL A C 1
ATOM 497 O O . VAL A 1 67 ? 12.422 -1.425 -11.867 1 98.44 67 VAL A O 1
ATOM 500 N N . ALA A 1 68 ? 11.68 -3.541 -12 1 98.69 68 ALA A N 1
ATOM 501 C CA . ALA A 1 68 ? 10.695 -3.355 -10.938 1 98.69 68 ALA A CA 1
ATOM 502 C C . ALA A 1 68 ? 11.367 -2.947 -9.633 1 98.69 68 ALA A C 1
ATOM 504 O O . ALA A 1 68 ? 10.898 -2.027 -8.953 1 98.69 68 ALA A O 1
ATOM 505 N N . GLY A 1 69 ? 12.445 -3.611 -9.289 1 98.56 69 GLY A N 1
ATOM 506 C CA . GLY A 1 69 ? 13.172 -3.303 -8.062 1 98.56 69 GLY A CA 1
ATOM 507 C C . GLY A 1 69 ? 13.734 -1.896 -8.047 1 98.56 69 GLY A C 1
ATOM 508 O O . GLY A 1 69 ? 13.633 -1.193 -7.039 1 98.56 69 GLY A O 1
ATOM 509 N N . ALA A 1 70 ? 14.328 -1.479 -9.125 1 98.69 70 ALA A N 1
ATOM 510 C CA . ALA A 1 70 ? 14.914 -0.143 -9.195 1 98.69 70 ALA A CA 1
ATOM 511 C C . ALA A 1 70 ? 13.836 0.933 -9.047 1 98.69 70 ALA A C 1
ATOM 513 O O . ALA A 1 70 ? 14.031 1.914 -8.328 1 98.69 70 ALA A O 1
ATOM 514 N N . LEU A 1 71 ? 12.781 0.758 -9.711 1 98.75 71 LEU A N 1
ATOM 515 C CA . LEU A 1 71 ? 11.688 1.721 -9.641 1 98.75 71 LEU A CA 1
ATOM 516 C C . LEU A 1 71 ? 11.141 1.828 -8.227 1 98.75 71 LEU A C 1
ATOM 518 O O . LEU A 1 71 ? 10.93 2.932 -7.719 1 98.75 71 LEU A O 1
ATOM 522 N N . LEU A 1 72 ? 10.93 0.688 -7.598 1 98.81 72 LEU A N 1
ATOM 523 C CA . LEU A 1 72 ? 10.391 0.687 -6.242 1 98.81 72 LEU A CA 1
ATOM 524 C C . LEU A 1 72 ? 11.383 1.309 -5.266 1 98.81 72 LEU A C 1
ATOM 526 O O . LEU A 1 72 ? 10.992 2.064 -4.371 1 98.81 72 LEU A O 1
ATOM 530 N N . VAL A 1 73 ? 12.672 1.052 -5.395 1 98.81 73 VAL A N 1
ATOM 531 C CA . VAL A 1 73 ? 13.688 1.576 -4.484 1 98.81 73 VAL A CA 1
ATOM 532 C C . VAL A 1 73 ? 13.797 3.09 -4.652 1 98.81 73 VAL A C 1
ATOM 534 O O . VAL A 1 73 ? 13.797 3.834 -3.67 1 98.81 73 VAL A O 1
ATOM 537 N N . VAL A 1 74 ? 13.875 3.498 -5.887 1 98.62 74 VAL A N 1
ATOM 538 C CA . VAL A 1 74 ? 13.977 4.926 -6.164 1 98.62 74 VAL A CA 1
ATOM 539 C C . VAL A 1 74 ? 12.703 5.633 -5.684 1 98.62 74 VAL A C 1
ATOM 541 O O . VAL A 1 74 ? 12.781 6.695 -5.062 1 98.62 74 VAL A O 1
ATOM 544 N N . GLY A 1 75 ? 11.602 5.047 -5.98 1 98.62 75 GLY A N 1
ATOM 545 C CA . GLY A 1 75 ? 10.336 5.609 -5.539 1 98.62 75 GLY A CA 1
ATOM 546 C C . GLY A 1 75 ? 10.227 5.719 -4.031 1 98.62 75 GLY A 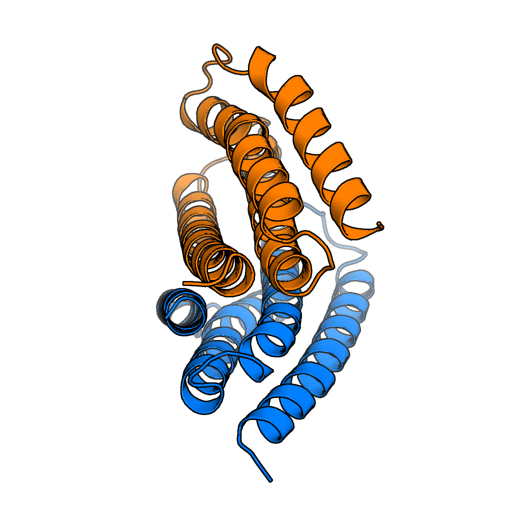C 1
ATOM 547 O O . GLY A 1 75 ? 9.805 6.754 -3.506 1 98.62 75 GLY A O 1
ATOM 548 N N . MET A 1 76 ? 10.609 4.699 -3.332 1 98.56 76 MET A N 1
ATOM 549 C CA . MET A 1 76 ? 10.617 4.711 -1.872 1 98.56 76 MET A CA 1
ATOM 550 C C . MET A 1 76 ? 11.531 5.805 -1.339 1 98.56 76 MET A C 1
ATOM 552 O O . MET A 1 76 ? 11.18 6.516 -0.396 1 98.56 76 MET A O 1
ATOM 556 N N . GLY A 1 77 ? 12.648 5.867 -1.894 1 98.19 77 GLY A N 1
ATOM 557 C CA . GLY A 1 77 ? 13.57 6.902 -1.452 1 98.19 77 GLY A CA 1
ATOM 558 C C . GLY A 1 77 ? 13.016 8.305 -1.61 1 98.19 77 GLY A C 1
ATOM 559 O O . GLY A 1 77 ? 13.062 9.102 -0.674 1 98.19 77 GLY A O 1
ATOM 560 N N . ALA A 1 78 ? 12.516 8.578 -2.752 1 98.12 78 ALA A N 1
ATOM 561 C CA . ALA A 1 78 ? 12.023 9.922 -3.051 1 98.12 78 ALA A CA 1
ATOM 562 C C . ALA A 1 78 ? 10.742 10.219 -2.281 1 98.12 78 ALA A C 1
ATOM 564 O O . ALA A 1 78 ? 10.578 11.312 -1.725 1 98.12 78 ALA A O 1
ATOM 565 N N . PHE A 1 79 ? 9.852 9.289 -2.281 1 98.06 79 PHE A N 1
ATOM 566 C CA . PHE A 1 79 ? 8.562 9.5 -1.639 1 98.06 79 PHE A CA 1
ATOM 567 C C . PHE A 1 79 ? 8.695 9.453 -0.122 1 98.06 79 PHE A C 1
ATOM 569 O O . PHE A 1 79 ? 8.469 10.453 0.561 1 98.06 79 PHE A O 1
ATOM 576 N N . CYS A 1 80 ? 9.078 8.289 0.416 1 98.12 80 CYS A N 1
ATOM 577 C CA . CYS A 1 80 ? 9.172 8.102 1.86 1 98.12 80 CYS A CA 1
ATOM 578 C C . CYS A 1 80 ? 10.258 8.992 2.453 1 98.12 80 CYS A C 1
ATOM 580 O O . CYS A 1 80 ? 10.094 9.539 3.543 1 98.12 80 CYS A O 1
ATOM 582 N N . GLY A 1 81 ? 11.383 9.055 1.747 1 97.44 81 GLY A N 1
ATOM 583 C CA . GLY A 1 81 ? 12.453 9.922 2.229 1 97.44 81 GLY A CA 1
ATOM 584 C C . GLY A 1 81 ? 12.016 11.359 2.41 1 97.44 81 GLY A C 1
ATOM 585 O O . GLY A 1 81 ? 12.336 11.984 3.424 1 97.44 81 GLY A O 1
ATOM 586 N N . ALA A 1 82 ? 11.352 11.891 1.449 1 97.31 82 ALA A N 1
ATOM 587 C CA . ALA A 1 82 ? 10.859 13.266 1.521 1 97.31 82 ALA A CA 1
ATOM 588 C C . ALA A 1 82 ? 9.914 13.453 2.705 1 97.31 82 ALA A C 1
ATOM 590 O O . ALA A 1 82 ? 10.008 14.445 3.428 1 97.31 82 ALA A O 1
ATOM 591 N N . LEU A 1 83 ? 9.023 12.523 2.914 1 96.25 83 LEU A N 1
ATOM 592 C CA . LEU A 1 83 ? 8.039 12.633 3.984 1 96.25 83 LEU A CA 1
ATOM 593 C C . LEU A 1 83 ? 8.703 12.477 5.348 1 96.25 83 LEU A C 1
ATOM 595 O O . LEU A 1 83 ? 8.391 13.219 6.285 1 96.25 83 LEU A O 1
ATOM 599 N N . TYR A 1 84 ? 9.625 11.484 5.457 1 96.81 84 TYR A N 1
ATOM 600 C CA . TYR A 1 84 ? 10.367 11.344 6.703 1 96.81 84 TYR A CA 1
ATOM 601 C C . TYR A 1 84 ? 11.094 12.633 7.055 1 96.81 84 TYR A C 1
ATOM 603 O O . TYR A 1 84 ? 11.039 13.094 8.203 1 96.81 84 TYR A O 1
ATOM 611 N N . HIS A 1 85 ? 11.805 13.148 6.074 1 95.94 85 HIS A N 1
ATOM 612 C CA . HIS A 1 85 ? 12.562 14.367 6.289 1 95.94 85 HIS A CA 1
ATOM 613 C C . HIS A 1 85 ? 11.664 15.5 6.773 1 95.94 85 HIS A C 1
ATOM 615 O O . HIS A 1 85 ? 11.984 16.172 7.754 1 95.94 85 HIS A O 1
ATOM 621 N N . GLN A 1 86 ? 10.625 15.75 6.105 1 94.12 86 GLN A N 1
ATOM 622 C CA . GLN A 1 86 ? 9.711 16.828 6.488 1 94.12 86 GLN A CA 1
ATOM 623 C C . GLN A 1 86 ? 9.141 16.578 7.883 1 94.12 86 GLN A C 1
ATOM 625 O O . GLN A 1 86 ? 9.016 17.516 8.672 1 94.12 86 GLN A O 1
ATOM 630 N N . ALA A 1 87 ? 8.727 15.375 8.141 1 92.94 87 ALA A N 1
ATOM 631 C CA . ALA A 1 87 ? 8.141 15.039 9.438 1 92.94 87 ALA A CA 1
ATOM 632 C C . ALA A 1 87 ? 9.117 15.297 10.57 1 92.94 87 ALA A C 1
ATOM 634 O O . ALA A 1 87 ? 8.734 15.797 11.633 1 92.94 87 ALA A O 1
ATOM 635 N N . LEU A 1 88 ? 10.359 15.016 10.383 1 92.94 88 LEU A N 1
ATOM 636 C CA . LEU A 1 88 ? 11.359 15.078 11.445 1 92.94 88 LEU A CA 1
ATOM 637 C C . LEU A 1 88 ? 11.914 16.5 11.594 1 92.94 88 LEU A C 1
ATOM 639 O O . LEU A 1 88 ? 12.273 16.906 12.695 1 92.94 88 LEU A O 1
ATOM 643 N N . THR A 1 89 ? 11.969 17.234 10.484 1 92.19 89 THR A N 1
ATOM 644 C CA . THR A 1 89 ? 12.656 18.531 10.531 1 92.19 89 THR A CA 1
ATOM 645 C C . THR A 1 89 ? 11.648 19.672 10.445 1 92.19 89 THR A C 1
ATOM 647 O O . THR A 1 89 ? 12 20.828 10.703 1 92.19 89 THR A O 1
ATOM 650 N N . GLU A 1 90 ? 10.477 19.359 10.031 1 90 90 GLU A N 1
ATOM 651 C CA . GLU A 1 90 ? 9.438 20.359 9.781 1 90 90 GLU A CA 1
ATOM 652 C C . GLU A 1 90 ? 9.859 21.328 8.68 1 90 90 GLU A C 1
ATOM 654 O O . GLU A 1 90 ? 9.398 22.469 8.633 1 90 90 GLU A O 1
ATOM 659 N N . ASN A 1 91 ? 10.836 20.953 7.914 1 90.75 91 ASN A N 1
ATOM 660 C CA . ASN A 1 91 ? 11.32 21.672 6.738 1 90.75 91 ASN A CA 1
ATOM 661 C C . ASN A 1 91 ? 10.852 21 5.445 1 90.75 91 ASN A C 1
ATOM 663 O O . ASN A 1 91 ? 11.242 19.859 5.156 1 90.75 91 ASN A O 1
ATOM 667 N N . PRO A 1 92 ? 10.016 21.719 4.676 1 89.31 92 PRO A N 1
ATOM 668 C CA . PRO A 1 92 ? 9.398 21.094 3.498 1 89.31 92 PRO A CA 1
ATOM 669 C C . PRO A 1 92 ? 10.281 21.188 2.254 1 89.31 92 PRO A C 1
ATOM 671 O O . PRO A 1 92 ? 9.781 21.078 1.132 1 89.31 92 PRO A O 1
ATOM 674 N N . VAL A 1 93 ? 11.547 21.25 2.359 1 90.44 93 VAL A N 1
ATOM 675 C CA . VAL A 1 93 ? 12.445 21.531 1.246 1 90.44 93 VAL A CA 1
ATOM 676 C C . VAL A 1 93 ? 12.406 20.375 0.248 1 90.44 93 VAL A C 1
ATOM 678 O O . VAL A 1 93 ? 12.531 20.594 -0.96 1 90.44 93 VAL A O 1
ATOM 681 N N . LEU A 1 94 ? 12.172 19.203 0.732 1 92.12 94 LEU A N 1
ATOM 682 C CA . LEU A 1 94 ? 12.172 18.031 -0.145 1 92.12 94 LEU A CA 1
ATOM 683 C C . LEU A 1 94 ? 10.75 17.625 -0.516 1 92.12 94 LEU A C 1
ATOM 685 O O . LEU A 1 94 ? 10.547 16.625 -1.202 1 92.12 94 LEU A O 1
ATOM 689 N N . ARG A 1 95 ? 9.844 18.344 -0.137 1 89.56 95 ARG A N 1
ATOM 690 C CA . ARG A 1 95 ? 8.438 18 -0.341 1 89.56 95 ARG A CA 1
ATOM 691 C C . ARG A 1 95 ? 8.133 17.812 -1.823 1 89.56 95 ARG A C 1
ATOM 693 O O . ARG A 1 95 ? 7.301 16.984 -2.189 1 89.56 95 ARG A O 1
ATOM 700 N N . LYS A 1 96 ? 8.789 18.578 -2.605 1 93 96 LYS A N 1
ATOM 701 C CA . LYS A 1 96 ? 8.547 18.547 -4.043 1 93 96 LYS A CA 1
ATOM 702 C C . LYS A 1 96 ? 8.945 17.219 -4.648 1 93 96 LYS A C 1
ATOM 704 O O . LYS A 1 96 ? 8.523 16.875 -5.754 1 93 96 LYS A O 1
ATOM 709 N N . LEU A 1 97 ? 9.703 16.375 -4.016 1 95.06 97 LEU A N 1
ATOM 710 C CA . LEU A 1 97 ? 10.18 15.094 -4.512 1 95.06 97 LEU A CA 1
ATOM 711 C C . LEU A 1 97 ? 9.109 14.023 -4.359 1 95.06 97 LEU A C 1
ATOM 713 O O . LEU A 1 97 ? 9.109 13.031 -5.094 1 95.06 97 LEU A O 1
ATOM 717 N N . ALA A 1 98 ? 8.195 14.203 -3.504 1 95.25 98 ALA A N 1
ATOM 718 C CA . ALA A 1 98 ? 7.25 13.164 -3.102 1 95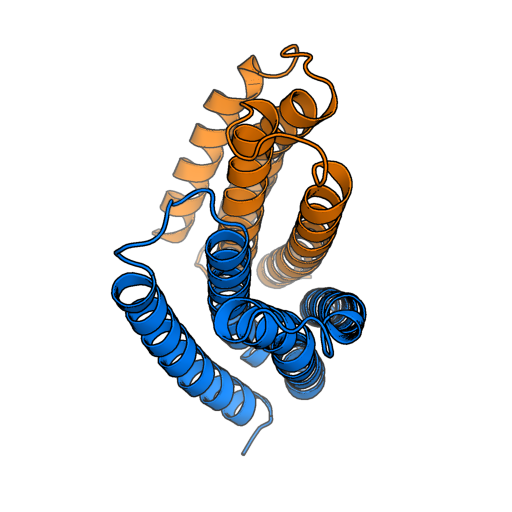.25 98 ALA A CA 1
ATOM 719 C C . ALA A 1 98 ? 6.348 12.758 -4.266 1 95.25 98 ALA A C 1
ATOM 721 O O . ALA A 1 98 ? 6.152 11.57 -4.527 1 95.25 98 ALA A O 1
ATOM 722 N N . PRO A 1 99 ? 5.879 13.727 -5.066 1 95.31 99 PRO A N 1
ATOM 723 C CA . PRO A 1 99 ? 5.035 13.312 -6.188 1 95.31 99 PRO A CA 1
ATOM 724 C C . PRO A 1 99 ? 5.789 12.484 -7.219 1 95.31 99 PRO A C 1
ATOM 726 O O . PRO A 1 99 ? 5.23 11.539 -7.793 1 95.31 99 PRO A O 1
ATOM 729 N N . TYR A 1 100 ? 6.945 12.789 -7.43 1 96.94 100 TYR A N 1
ATOM 730 C CA . TYR A 1 100 ? 7.754 11.984 -8.344 1 96.94 100 TYR A CA 1
ATOM 731 C C . TYR A 1 100 ? 8.016 10.602 -7.766 1 96.94 100 TYR A C 1
ATOM 733 O O . TYR A 1 100 ? 8 9.602 -8.492 1 96.94 100 TYR A O 1
ATOM 741 N N . GLY A 1 101 ? 8.32 10.555 -6.527 1 97.94 101 GLY A N 1
ATOM 742 C CA . GLY A 1 101 ? 8.469 9.258 -5.887 1 97.94 101 GLY A CA 1
ATOM 743 C C . GLY A 1 101 ? 7.242 8.375 -6.039 1 97.94 101 GLY A C 1
ATOM 744 O O . GLY A 1 101 ? 7.363 7.188 -6.348 1 97.94 101 GLY A O 1
ATOM 745 N N . GLY A 1 102 ? 6.086 9 -5.773 1 97.88 102 GLY A N 1
ATOM 746 C CA . GLY A 1 102 ? 4.844 8.273 -5.973 1 97.88 102 GLY A CA 1
ATOM 747 C C . GLY A 1 102 ? 4.695 7.719 -7.379 1 97.88 102 GLY A C 1
ATOM 748 O O . GLY A 1 102 ? 4.223 6.598 -7.566 1 97.88 102 GLY A O 1
ATOM 749 N N . MET A 1 103 ? 5.055 8.461 -8.344 1 98.38 103 MET A N 1
ATOM 750 C CA . MET A 1 103 ? 4.969 8.016 -9.734 1 98.38 103 MET A CA 1
ATOM 751 C C . MET A 1 103 ? 5.887 6.816 -9.977 1 98.38 103 MET A C 1
ATOM 753 O O . MET A 1 103 ? 5.527 5.895 -10.703 1 98.38 103 MET A O 1
ATOM 757 N N . PHE A 1 104 ? 7.039 6.863 -9.438 1 98.62 104 PHE A N 1
ATOM 758 C CA . PHE A 1 104 ? 7.945 5.727 -9.562 1 98.62 104 PHE A CA 1
ATOM 759 C C . PHE A 1 104 ? 7.352 4.488 -8.898 1 98.62 104 PHE A C 1
ATOM 761 O O . PHE A 1 104 ? 7.5 3.375 -9.406 1 98.62 104 PHE A O 1
ATOM 768 N N . LEU A 1 105 ? 6.75 4.688 -7.746 1 98.75 105 LEU A N 1
ATOM 769 C CA . LEU A 1 105 ? 6.117 3.562 -7.066 1 98.75 105 LEU A CA 1
ATOM 770 C C . LEU A 1 105 ? 5.004 2.965 -7.926 1 98.75 105 LEU A C 1
ATOM 772 O O . LEU A 1 105 ? 4.898 1.742 -8.047 1 98.75 105 LEU A O 1
ATOM 776 N N . ILE A 1 106 ? 4.195 3.789 -8.508 1 98.75 106 ILE A N 1
ATOM 777 C CA . ILE A 1 106 ? 3.146 3.326 -9.406 1 98.75 106 ILE A CA 1
ATOM 778 C C . ILE A 1 106 ? 3.762 2.535 -10.555 1 98.75 106 ILE A C 1
ATOM 780 O O . ILE A 1 106 ? 3.316 1.427 -10.867 1 98.75 106 ILE A O 1
ATOM 784 N N . ALA A 1 107 ? 4.734 3.09 -11.164 1 98.62 107 ALA A N 1
ATOM 785 C CA . ALA A 1 107 ? 5.422 2.422 -12.266 1 98.62 107 ALA A CA 1
ATOM 786 C C . ALA A 1 107 ? 6.02 1.093 -11.812 1 98.62 107 ALA A C 1
ATOM 788 O O . ALA A 1 107 ? 6.059 0.13 -12.578 1 98.62 107 ALA A O 1
ATOM 789 N N . GLY A 1 108 ? 6.547 1.076 -10.602 1 98.69 108 GLY A N 1
ATOM 790 C CA . GLY A 1 108 ? 7.086 -0.162 -10.062 1 98.69 108 GLY A CA 1
ATOM 791 C C . GLY A 1 108 ? 6.051 -1.267 -9.961 1 98.69 108 GLY A C 1
ATOM 792 O O . GLY A 1 108 ? 6.309 -2.402 -10.359 1 98.69 108 GLY A O 1
ATOM 793 N N . TRP A 1 109 ? 4.895 -0.937 -9.469 1 98.69 109 TRP A N 1
ATOM 794 C CA . TRP A 1 109 ? 3.807 -1.905 -9.398 1 98.69 109 TRP A CA 1
ATOM 795 C C . TRP A 1 109 ? 3.395 -2.363 -10.789 1 98.69 109 TRP A C 1
ATOM 797 O O . TRP A 1 109 ? 3.137 -3.549 -11.008 1 98.69 109 TRP A O 1
ATOM 807 N N . LEU A 1 110 ? 3.318 -1.494 -11.734 1 98.31 110 LEU A N 1
ATOM 808 C CA . LEU A 1 110 ? 2.947 -1.856 -13.102 1 98.31 110 LEU A CA 1
ATOM 809 C C . LEU A 1 110 ? 4.016 -2.738 -13.742 1 98.31 110 LEU A C 1
ATOM 811 O O . LEU A 1 110 ? 3.699 -3.619 -14.547 1 98.31 110 LEU A O 1
ATOM 815 N N . ALA A 1 111 ? 5.254 -2.463 -13.406 1 98.31 111 ALA A N 1
ATOM 816 C CA . ALA A 1 111 ? 6.328 -3.322 -13.898 1 98.31 111 ALA A CA 1
ATOM 817 C C . ALA A 1 111 ? 6.168 -4.75 -13.383 1 98.31 111 ALA A C 1
ATOM 819 O O . ALA A 1 111 ? 6.496 -5.711 -14.086 1 98.31 111 ALA A O 1
ATOM 820 N N . ILE A 1 112 ? 5.699 -4.891 -12.156 1 97.38 112 ILE A N 1
ATOM 821 C CA . ILE A 1 112 ? 5.438 -6.211 -11.594 1 97.38 112 ILE A CA 1
ATOM 822 C C . ILE A 1 112 ? 4.336 -6.906 -12.398 1 97.38 112 ILE A C 1
ATOM 824 O O . ILE A 1 112 ? 4.363 -8.125 -12.57 1 97.38 112 ILE A O 1
ATOM 828 N N . ALA A 1 113 ? 3.41 -6.203 -12.93 1 95.56 113 ALA A N 1
ATOM 829 C CA . ALA A 1 113 ? 2.25 -6.742 -13.633 1 95.56 113 ALA A CA 1
ATOM 830 C C . ALA A 1 113 ? 2.643 -7.277 -15.008 1 95.56 113 ALA A C 1
ATOM 832 O O . ALA A 1 113 ? 1.955 -8.133 -15.562 1 95.56 113 ALA A O 1
ATOM 833 N N . ILE A 1 114 ? 3.695 -6.828 -15.547 1 91 114 ILE A N 1
ATOM 834 C CA . ILE A 1 114 ? 4.062 -7.207 -16.906 1 91 114 ILE A CA 1
ATOM 835 C C . ILE A 1 114 ? 4.941 -8.453 -16.875 1 91 114 ILE A C 1
ATOM 837 O O . ILE A 1 114 ? 5.77 -8.617 -15.977 1 91 114 ILE A O 1
ATOM 841 N N . MET B 1 1 ? -2.02 -18.062 -20.312 1 76.56 1 MET B N 1
ATOM 842 C CA . MET B 1 1 ? -1.486 -17.469 -19.094 1 76.56 1 MET B CA 1
ATOM 843 C C . MET B 1 1 ? -1.932 -18.25 -17.875 1 76.56 1 MET B C 1
ATOM 845 O O . MET B 1 1 ? -3.109 -18.578 -17.734 1 76.56 1 MET B O 1
ATOM 849 N N . THR B 1 2 ? -1.021 -18.703 -17.094 1 91.56 2 THR B N 1
ATOM 850 C CA . THR B 1 2 ? -1.351 -19.484 -15.898 1 91.56 2 THR B CA 1
ATOM 851 C C . THR B 1 2 ? -2.057 -18.594 -14.867 1 91.56 2 THR B C 1
ATOM 853 O O . THR B 1 2 ? -1.981 -17.375 -14.938 1 91.56 2 THR B O 1
ATOM 856 N N . ALA B 1 3 ? -2.928 -19.219 -14.133 1 95.38 3 ALA B N 1
ATOM 857 C CA . ALA B 1 3 ? -3.623 -18.516 -13.062 1 95.38 3 ALA B CA 1
ATOM 858 C C . ALA B 1 3 ? -2.645 -17.719 -12.211 1 95.38 3 ALA B C 1
ATOM 860 O O . ALA B 1 3 ? -2.963 -16.609 -11.758 1 95.38 3 ALA B O 1
ATOM 861 N N . SER B 1 4 ? -1.547 -18.219 -12.008 1 95.88 4 SER B N 1
ATOM 862 C CA . SER B 1 4 ? -0.512 -17.547 -11.219 1 95.88 4 SER B CA 1
ATOM 863 C C . SER B 1 4 ? -0.106 -16.219 -11.844 1 95.88 4 SER B C 1
ATOM 865 O O . SER B 1 4 ? -0.006 -15.203 -11.156 1 95.88 4 SER B O 1
ATOM 867 N N . LEU B 1 5 ? 0.1 -16.266 -13.094 1 95.31 5 LEU B N 1
ATOM 868 C CA . LEU B 1 5 ? 0.523 -15.055 -13.773 1 95.31 5 LEU B CA 1
ATOM 869 C C . LEU B 1 5 ? -0.599 -14.023 -13.789 1 95.31 5 LEU B C 1
ATOM 871 O O . LEU B 1 5 ? -0.35 -12.828 -13.617 1 95.31 5 LEU B O 1
ATOM 875 N N . VAL B 1 6 ? -1.812 -14.484 -14.055 1 96.69 6 VAL B N 1
ATOM 876 C CA . VAL B 1 6 ? -2.955 -13.578 -14.07 1 96.69 6 VAL B CA 1
ATOM 877 C C . VAL B 1 6 ? -3.092 -12.898 -12.711 1 96.69 6 VAL B C 1
ATOM 879 O O . VAL B 1 6 ? -3.27 -11.68 -12.641 1 96.69 6 VAL B O 1
ATOM 882 N N . VAL B 1 7 ? -2.902 -13.625 -11.672 1 97.81 7 VAL B N 1
ATOM 883 C CA . VAL B 1 7 ? -3.053 -13.094 -10.32 1 97.81 7 VAL B CA 1
ATOM 884 C C . VAL B 1 7 ? -1.906 -12.133 -10.008 1 97.81 7 VAL B C 1
ATOM 886 O O . VAL B 1 7 ? -2.109 -11.102 -9.367 1 97.81 7 VAL B O 1
ATOM 889 N N . GLN B 1 8 ? -0.774 -12.398 -10.438 1 97.44 8 GLN B N 1
ATOM 890 C CA . GLN B 1 8 ? 0.346 -11.477 -10.273 1 97.44 8 GLN B CA 1
ATOM 891 C C . GLN B 1 8 ? 0.088 -10.156 -11 1 97.44 8 GLN B C 1
ATOM 893 O O . GLN B 1 8 ? 0.373 -9.086 -10.469 1 97.44 8 GLN B O 1
ATOM 898 N N . ARG B 1 9 ? -0.407 -10.266 -12.211 1 97.56 9 ARG B N 1
ATOM 899 C CA . ARG B 1 9 ? -0.719 -9.062 -12.977 1 97.56 9 ARG B CA 1
ATOM 900 C C . ARG B 1 9 ? -1.779 -8.227 -12.273 1 97.56 9 ARG B C 1
ATOM 902 O O . ARG B 1 9 ? -1.677 -7 -12.219 1 97.56 9 ARG B O 1
ATOM 909 N N . LEU B 1 10 ? -2.727 -8.898 -11.727 1 98 10 LEU B N 1
ATOM 910 C CA . LEU B 1 10 ? -3.766 -8.211 -10.969 1 98 10 LEU B CA 1
ATOM 911 C C . LEU B 1 10 ? -3.182 -7.543 -9.727 1 98 10 LEU B C 1
ATOM 913 O O . LEU B 1 10 ? -3.598 -6.445 -9.352 1 98 10 LEU B O 1
ATOM 917 N N . ALA B 1 11 ? -2.273 -8.203 -9.125 1 98.5 11 ALA B N 1
ATOM 918 C CA . ALA B 1 11 ? -1.595 -7.613 -7.969 1 98.5 11 ALA B CA 1
ATOM 919 C C . ALA B 1 11 ? -0.885 -6.316 -8.352 1 98.5 11 ALA B C 1
ATOM 921 O O . ALA B 1 11 ? -0.998 -5.309 -7.652 1 98.5 11 ALA B O 1
ATOM 922 N N . GLY B 1 12 ? -0.181 -6.387 -9.461 1 98.38 12 GLY B N 1
ATOM 923 C CA . GLY B 1 12 ? 0.527 -5.203 -9.93 1 98.38 12 GLY B CA 1
ATOM 924 C C . GLY B 1 12 ? -0.394 -4.039 -10.234 1 98.38 12 GLY B C 1
ATOM 925 O O . GLY B 1 12 ? -0.129 -2.906 -9.82 1 98.38 12 GLY B O 1
ATOM 926 N N . VAL B 1 13 ? -1.433 -4.309 -10.906 1 98.44 13 VAL B N 1
ATOM 927 C CA . VAL B 1 13 ? -2.391 -3.268 -11.258 1 98.44 13 VAL B CA 1
ATOM 928 C C . VAL B 1 13 ? -3.076 -2.746 -9.992 1 98.44 13 VAL B C 1
ATOM 930 O O . VAL B 1 13 ? -3.217 -1.534 -9.812 1 98.44 13 VAL B O 1
ATOM 933 N N . SER B 1 14 ? -3.42 -3.645 -9.188 1 98.69 14 SER B N 1
ATOM 934 C CA . SER B 1 14 ? -4.066 -3.268 -7.938 1 98.69 14 SER B CA 1
ATOM 935 C C . SER B 1 14 ? -3.148 -2.41 -7.074 1 98.69 14 SER B C 1
ATOM 937 O O . SER B 1 14 ? -3.578 -1.4 -6.512 1 98.69 14 SER B O 1
ATOM 939 N N . GLY B 1 15 ? -1.902 -2.797 -6.934 1 98.5 15 GLY B N 1
ATOM 940 C CA . GLY B 1 15 ? -0.945 -2.006 -6.176 1 98.5 15 GLY B CA 1
ATOM 941 C C . GLY B 1 15 ? -0.752 -0.608 -6.734 1 98.5 15 GLY B C 1
ATOM 942 O O . GLY B 1 15 ? -0.707 0.366 -5.98 1 98.5 15 GLY B O 1
ATOM 943 N N . ALA B 1 16 ? -0.707 -0.53 -8.008 1 98.44 16 ALA B N 1
ATOM 944 C CA . ALA B 1 16 ? -0.588 0.776 -8.648 1 98.44 16 ALA B CA 1
ATOM 945 C C . ALA B 1 16 ? -1.801 1.65 -8.344 1 98.44 16 ALA B C 1
ATOM 947 O O . ALA B 1 16 ? -1.658 2.838 -8.047 1 98.44 16 ALA B O 1
ATOM 948 N N . LEU B 1 17 ? -2.916 1.101 -8.43 1 98.31 17 LEU B N 1
ATOM 949 C CA . LEU B 1 17 ? -4.145 1.828 -8.133 1 98.31 17 LEU B CA 1
ATOM 950 C C . LEU B 1 17 ? -4.188 2.244 -6.664 1 98.31 17 LEU B C 1
ATOM 952 O O . LEU B 1 17 ? -4.688 3.322 -6.336 1 98.31 17 LEU B O 1
ATOM 956 N N . ALA B 1 18 ? -3.707 1.386 -5.797 1 98.56 18 ALA B N 1
ATOM 957 C CA . ALA B 1 18 ? -3.684 1.708 -4.371 1 98.56 18 ALA B CA 1
ATOM 958 C C . ALA B 1 18 ? -2.791 2.914 -4.098 1 98.56 18 ALA B C 1
ATOM 960 O O . ALA B 1 18 ? -3.15 3.795 -3.311 1 98.56 18 ALA B O 1
ATOM 961 N N . VAL B 1 19 ? -1.643 2.959 -4.75 1 98.31 19 VAL B N 1
ATOM 962 C CA . VAL B 1 19 ? -0.751 4.105 -4.594 1 98.31 19 VAL B CA 1
ATOM 963 C C . VAL B 1 19 ? -1.441 5.371 -5.102 1 98.31 19 VAL B C 1
ATOM 965 O O . VAL B 1 19 ? -1.399 6.414 -4.445 1 98.31 19 VAL B O 1
ATOM 968 N N . THR B 1 20 ? -2.033 5.297 -6.238 1 97.31 20 THR B N 1
ATOM 969 C CA . THR B 1 20 ? -2.729 6.434 -6.836 1 97.31 20 THR B CA 1
ATOM 970 C C . THR B 1 20 ? -3.846 6.926 -5.918 1 97.31 20 THR B C 1
ATOM 972 O O . THR B 1 20 ? -3.988 8.125 -5.695 1 97.31 20 THR B O 1
ATOM 975 N N . ALA B 1 21 ? -4.594 5.996 -5.422 1 97 21 ALA B N 1
ATOM 976 C CA . ALA B 1 21 ? -5.672 6.344 -4.504 1 97 21 ALA B CA 1
ATOM 977 C C . ALA B 1 21 ? -5.129 7.008 -3.242 1 97 21 ALA B C 1
ATOM 979 O O . ALA B 1 21 ? -5.727 7.953 -2.725 1 97 21 ALA B O 1
ATOM 980 N N . GLY B 1 22 ? -4.062 6.453 -2.723 1 95.12 22 GLY B N 1
ATOM 981 C CA . GLY B 1 22 ? -3.434 7.07 -1.565 1 95.12 22 GLY B CA 1
ATOM 982 C C . GLY B 1 22 ? -3.016 8.508 -1.807 1 95.12 22 GLY B C 1
ATOM 983 O O . GLY B 1 22 ? -3.248 9.375 -0.965 1 95.12 22 GLY B O 1
ATOM 984 N N . ALA B 1 23 ? -2.408 8.758 -2.932 1 92.31 23 ALA B N 1
ATOM 985 C CA . ALA B 1 23 ? -2.01 10.117 -3.305 1 92.31 23 ALA B CA 1
ATOM 986 C C . ALA B 1 23 ? -3.225 11.031 -3.424 1 92.31 23 ALA B C 1
ATOM 988 O O . ALA B 1 23 ? -3.197 12.172 -2.959 1 92.31 23 ALA B O 1
ATOM 989 N N . TYR B 1 24 ? -4.227 10.539 -3.986 1 91.12 24 TYR B N 1
ATOM 990 C CA . TYR B 1 24 ? -5.457 11.305 -4.133 1 91.12 24 TYR B CA 1
ATOM 991 C C . TYR B 1 24 ? -6.031 11.68 -2.773 1 91.12 24 TYR B C 1
ATOM 993 O O . TYR B 1 24 ? -6.469 12.812 -2.568 1 91.12 24 TYR B O 1
ATOM 1001 N N . GLY B 1 25 ? -6.125 10.773 -1.887 1 89.12 25 GLY B N 1
ATOM 1002 C CA . GLY B 1 25 ? -6.641 11.039 -0.553 1 89.12 25 GLY B CA 1
ATOM 1003 C C . GLY B 1 25 ? -5.832 12.086 0.198 1 89.12 25 GLY B C 1
ATOM 1004 O O . GLY B 1 25 ? -6.398 12.938 0.881 1 89.12 25 GLY B O 1
ATOM 1005 N N . ALA B 1 26 ? -4.512 12.039 0.065 1 84.5 26 ALA B N 1
ATOM 1006 C CA . ALA B 1 26 ? -3.621 12.961 0.756 1 84.5 26 ALA B CA 1
ATOM 1007 C C . ALA B 1 26 ? -3.822 14.391 0.257 1 84.5 26 ALA B C 1
ATOM 1009 O O . ALA B 1 26 ? -3.732 15.344 1.033 1 84.5 26 ALA B O 1
ATOM 1010 N N . HIS B 1 27 ? -4.184 14.547 -0.97 1 82.31 27 HIS B N 1
ATOM 1011 C CA . HIS B 1 27 ? -4.383 15.867 -1.551 1 82.31 27 HIS B CA 1
ATOM 1012 C C . HIS B 1 27 ? -5.84 16.312 -1.436 1 82.31 27 HIS B C 1
ATOM 1014 O O . HIS B 1 27 ? -6.121 17.484 -1.253 1 82.31 27 HIS B O 1
ATOM 1020 N N . GLY B 1 28 ? -6.656 15.414 -1.493 1 78.12 28 GLY B N 1
ATOM 1021 C CA . GLY B 1 28 ? -8.078 15.719 -1.521 1 78.12 28 GLY B CA 1
ATOM 1022 C C . GLY B 1 28 ? -8.633 16.109 -0.163 1 78.12 28 GLY B C 1
ATOM 1023 O O . GLY B 1 28 ? -9.602 16.859 -0.077 1 78.12 28 GLY B O 1
ATOM 1024 N N . PHE B 1 29 ? -8.102 15.633 0.866 1 78 29 PHE B N 1
ATOM 1025 C CA . PHE B 1 29 ? -8.617 15.875 2.207 1 78 29 PHE B CA 1
ATOM 1026 C C . PHE B 1 29 ? -7.727 16.859 2.963 1 78 29 PHE B C 1
ATOM 1028 O O . PHE B 1 29 ? -7.836 16.984 4.184 1 78 29 PHE B O 1
ATOM 1035 N N . LYS B 1 30 ? -6.867 17.547 2.352 1 74.25 30 LYS B N 1
ATOM 1036 C CA . LYS B 1 30 ? -5.859 18.406 2.969 1 74.25 30 LYS B CA 1
ATOM 1037 C C . LYS B 1 30 ? -6.508 19.453 3.861 1 74.25 30 LYS B C 1
ATOM 1039 O O . LYS B 1 30 ? -5.949 19.844 4.895 1 74.25 30 LYS B O 1
ATOM 1044 N N . ASN B 1 31 ? -7.645 19.875 3.574 1 72.5 31 ASN B N 1
ATOM 1045 C CA . ASN B 1 31 ? -8.258 20.969 4.32 1 72.5 31 ASN B CA 1
ATOM 1046 C C . ASN B 1 31 ? -9.273 20.438 5.336 1 72.5 31 ASN B C 1
ATOM 1048 O O . ASN B 1 31 ? -10.008 21.219 5.945 1 72.5 31 ASN B O 1
ATOM 1052 N N . LYS B 1 32 ? -9.375 19.188 5.48 1 75.56 32 LYS B N 1
ATOM 1053 C CA . LYS B 1 32 ? -10.305 18.609 6.449 1 75.56 32 LYS B CA 1
ATOM 1054 C C . LYS B 1 32 ? -9.586 18.203 7.734 1 75.56 32 LYS B C 1
ATOM 1056 O O . LYS B 1 32 ? -8.375 17.984 7.73 1 75.56 32 LYS B O 1
ATOM 1061 N N . ASP B 1 33 ? -10.375 18.297 8.789 1 76 33 ASP B N 1
ATOM 1062 C CA . ASP B 1 33 ? -9.852 17.797 10.062 1 76 33 ASP B CA 1
ATOM 1063 C C . ASP B 1 33 ? -9.477 16.328 9.961 1 76 33 ASP B C 1
ATOM 1065 O O . ASP B 1 33 ? -10.258 15.508 9.469 1 76 33 ASP B O 1
ATOM 1069 N N . PRO B 1 34 ? -8.266 15.969 10.352 1 72.69 34 PRO B N 1
ATOM 1070 C CA . PRO B 1 34 ? -7.836 14.57 10.281 1 72.69 34 PRO B CA 1
ATOM 1071 C C . PRO B 1 34 ? -8.773 13.625 11.031 1 72.69 34 PRO B C 1
ATOM 1073 O O . PRO B 1 34 ? -8.82 12.43 10.727 1 72.69 34 PRO B O 1
ATOM 1076 N N . GLY B 1 35 ? -9.516 14.141 11.898 1 74.5 35 GLY B N 1
ATOM 1077 C CA . GLY B 1 35 ? -10.453 13.32 12.656 1 74.5 35 GLY B CA 1
ATOM 1078 C C . GLY B 1 35 ? -11.805 13.188 11.992 1 74.5 35 GLY B C 1
ATOM 1079 O O . GLY B 1 35 ? -12.672 12.453 12.469 1 74.5 35 GLY B O 1
ATOM 1080 N N . ASP B 1 36 ? -11.938 13.75 10.875 1 87.12 36 ASP B N 1
ATOM 1081 C CA . ASP B 1 36 ? -13.188 13.625 10.133 1 87.12 36 ASP B CA 1
ATOM 1082 C C . ASP B 1 36 ? -13.438 12.172 9.727 1 87.12 36 ASP B C 1
ATOM 1084 O O . ASP B 1 36 ? -12.516 11.469 9.305 1 87.12 36 ASP B O 1
ATOM 1088 N N . TYR B 1 37 ? -14.695 11.797 9.867 1 89.88 37 TYR B N 1
ATOM 1089 C CA . TYR B 1 37 ? -15.078 10.414 9.625 1 89.88 37 TYR B CA 1
ATOM 1090 C C . TYR B 1 37 ? -14.797 10.016 8.18 1 89.88 37 TYR B C 1
ATOM 1092 O O . TYR B 1 37 ? -14.422 8.883 7.902 1 89.88 37 TYR B O 1
ATOM 1100 N N . SER B 1 38 ? -14.953 10.906 7.258 1 91.56 38 SER B N 1
ATOM 1101 C CA . SER B 1 38 ? -14.695 10.625 5.852 1 91.56 38 SER B CA 1
ATOM 1102 C C . SER B 1 38 ? -13.227 10.297 5.613 1 91.56 38 SER B C 1
ATOM 1104 O O . SER B 1 38 ? -12.898 9.438 4.793 1 91.56 38 SER B O 1
ATOM 1106 N N . ILE B 1 39 ? -12.367 10.93 6.309 1 91.31 39 ILE B N 1
ATOM 1107 C CA . ILE B 1 39 ? -10.93 10.68 6.172 1 91.31 39 ILE B CA 1
ATOM 1108 C C . ILE B 1 39 ? -10.594 9.305 6.758 1 91.31 39 ILE B C 1
ATOM 1110 O O . ILE B 1 39 ? -9.828 8.547 6.16 1 91.31 39 ILE B O 1
ATOM 1114 N N . VAL B 1 40 ? -11.172 9.023 7.879 1 91.25 40 VAL B N 1
ATOM 1115 C CA . VAL B 1 40 ? -10.938 7.738 8.531 1 91.25 40 VAL B CA 1
ATOM 1116 C C . VAL B 1 40 ? -11.383 6.605 7.605 1 91.25 40 VAL B C 1
ATOM 1118 O O . VAL B 1 40 ? -10.68 5.609 7.453 1 91.25 40 VAL B O 1
ATOM 1121 N N . LEU B 1 41 ? -12.508 6.824 6.969 1 94.25 41 LEU B N 1
ATOM 1122 C CA . LEU B 1 41 ? -13.031 5.824 6.043 1 94.25 41 LEU B CA 1
ATOM 1123 C C . LEU B 1 41 ? -12.094 5.645 4.852 1 94.25 41 LEU B C 1
ATOM 1125 O O . LEU B 1 41 ? -11.812 4.516 4.441 1 94.25 41 LEU B O 1
ATOM 1129 N N . TYR B 1 42 ? -11.695 6.668 4.309 1 96.25 42 TYR B N 1
ATOM 1130 C CA . TYR B 1 42 ? -10.828 6.621 3.141 1 96.25 42 TYR B CA 1
ATOM 1131 C C . TYR B 1 42 ? -9.5 5.945 3.475 1 96.25 42 TYR B C 1
ATOM 1133 O O . TYR B 1 42 ? -9.008 5.113 2.705 1 96.25 42 TYR B O 1
ATOM 1141 N N . GLU B 1 43 ? -8.984 6.281 4.613 1 94.62 43 GLU B N 1
ATOM 1142 C CA . GLU B 1 43 ? -7.719 5.688 5.035 1 94.62 43 GLU B CA 1
ATOM 1143 C C . GLU B 1 43 ? -7.863 4.188 5.27 1 94.62 43 GLU B C 1
ATOM 1145 O O . GLU B 1 43 ? -6.957 3.414 4.949 1 94.62 43 GLU B O 1
ATOM 1150 N N . THR B 1 44 ? -8.914 3.797 5.855 1 96.44 44 THR B N 1
ATOM 1151 C CA . THR B 1 44 ? -9.164 2.373 6.051 1 96.44 44 THR B CA 1
ATOM 1152 C C . THR B 1 44 ? -9.242 1.65 4.707 1 96.44 44 THR B C 1
ATOM 1154 O O . THR B 1 44 ? -8.633 0.598 4.523 1 96.44 44 THR B O 1
ATOM 1157 N N . ALA B 1 45 ? -10.008 2.232 3.812 1 97.88 45 ALA B N 1
ATOM 1158 C CA . ALA B 1 45 ? -10.109 1.658 2.473 1 97.88 45 ALA B CA 1
ATOM 1159 C C . ALA B 1 45 ? -8.734 1.503 1.832 1 97.88 45 ALA B C 1
ATOM 1161 O O . ALA B 1 45 ? -8.414 0.443 1.289 1 97.88 45 ALA B O 1
ATOM 1162 N N . ASN B 1 46 ? -8.023 2.504 1.872 1 97.75 46 ASN B N 1
ATOM 1163 C CA . ASN B 1 46 ? -6.715 2.502 1.224 1 97.75 46 ASN B CA 1
ATOM 1164 C C . ASN B 1 46 ? -5.766 1.501 1.878 1 97.75 46 ASN B C 1
ATOM 1166 O O . ASN B 1 46 ? -5.008 0.817 1.189 1 97.75 46 ASN B O 1
ATOM 1170 N N . LYS B 1 47 ? -5.797 1.428 3.166 1 97.56 47 LYS B N 1
ATOM 1171 C CA . LYS B 1 47 ? -4.996 0.463 3.916 1 97.56 47 LYS B CA 1
ATOM 1172 C C . LYS B 1 47 ? -5.324 -0.967 3.496 1 97.56 47 LYS B C 1
ATOM 1174 O O . LYS B 1 47 ? -4.426 -1.744 3.168 1 97.56 47 LYS B O 1
ATOM 1179 N N . TYR B 1 48 ? -6.512 -1.274 3.51 1 98.44 48 TYR B N 1
ATOM 1180 C CA . TYR B 1 48 ? -6.934 -2.619 3.139 1 98.44 48 TYR B CA 1
ATOM 1181 C C . TYR B 1 48 ? -6.66 -2.893 1.665 1 98.44 48 TYR B C 1
ATOM 1183 O O . TYR B 1 48 ? -6.359 -4.027 1.282 1 98.44 48 TYR B O 1
ATOM 1191 N N . HIS B 1 49 ? -6.867 -1.897 0.813 1 98.69 49 HIS B N 1
ATOM 1192 C CA . HIS B 1 49 ? -6.512 -2.004 -0.597 1 98.69 49 HIS B CA 1
ATOM 1193 C C . HIS B 1 49 ? -5.047 -2.396 -0.767 1 98.69 49 HIS B C 1
ATOM 1195 O O . HIS B 1 49 ? -4.734 -3.35 -1.485 1 98.69 49 HIS B O 1
ATOM 1201 N N . PHE B 1 50 ? -4.18 -1.727 -0.095 1 98.31 50 PHE B N 1
ATOM 1202 C CA . PHE B 1 50 ? -2.758 -2.043 -0.157 1 98.31 50 PHE B CA 1
ATOM 1203 C C . PHE B 1 50 ? -2.494 -3.449 0.369 1 98.31 50 PHE B C 1
ATOM 1205 O O . PHE B 1 50 ? -1.812 -4.246 -0.283 1 98.31 50 PHE B O 1
ATOM 1212 N N . TYR B 1 51 ? -2.994 -3.793 1.591 1 98.12 51 TYR B N 1
ATOM 1213 C CA . TYR B 1 51 ? -2.785 -5.102 2.201 1 98.12 51 TYR B CA 1
ATOM 1214 C C . TYR B 1 51 ? -3.164 -6.219 1.236 1 98.12 51 TYR B C 1
ATOM 1216 O O . TYR B 1 51 ? -2.43 -7.199 1.092 1 98.12 51 TYR B O 1
ATOM 1224 N N . HIS B 1 52 ? -4.195 -5.977 0.644 1 98.75 52 HIS B N 1
ATOM 1225 C CA . HIS B 1 52 ? -4.695 -7.102 -0.141 1 98.75 52 HIS B CA 1
ATOM 1226 C C . HIS B 1 52 ? -4.113 -7.086 -1.552 1 98.75 52 HIS B C 1
ATOM 1228 O O . HIS B 1 52 ? -4.129 -8.109 -2.244 1 98.75 52 HIS B O 1
ATOM 1234 N N . SER B 1 53 ? -3.598 -5.926 -2.02 1 98.75 53 SER B N 1
ATOM 1235 C CA . SER B 1 53 ? -2.758 -5.957 -3.211 1 98.75 53 SER B CA 1
ATOM 1236 C C . SER B 1 53 ? -1.484 -6.762 -2.971 1 98.75 53 SER B C 1
ATOM 1238 O O . SER B 1 53 ? -1.058 -7.531 -3.832 1 98.75 53 SER B O 1
ATOM 1240 N N . ILE B 1 54 ? -0.896 -6.625 -1.83 1 98 54 ILE B N 1
ATOM 1241 C CA . ILE B 1 54 ? 0.279 -7.391 -1.428 1 98 54 ILE B CA 1
ATOM 1242 C C . ILE B 1 54 ? -0.097 -8.859 -1.261 1 98 54 ILE B C 1
ATOM 1244 O O . ILE B 1 54 ? 0.641 -9.75 -1.695 1 98 54 ILE B O 1
ATOM 1248 N N . ALA B 1 55 ? -1.223 -9.07 -0.67 1 98.19 55 ALA B N 1
ATOM 1249 C CA . ALA B 1 55 ? -1.689 -10.445 -0.505 1 98.19 55 ALA B CA 1
ATOM 1250 C C . ALA B 1 55 ? -1.864 -11.133 -1.857 1 98.19 55 ALA B C 1
ATOM 1252 O O . ALA B 1 55 ? -1.646 -12.336 -1.98 1 98.19 55 ALA B O 1
ATOM 1253 N N . LEU B 1 56 ? -2.285 -10.414 -2.863 1 98.44 56 LEU B N 1
ATOM 1254 C CA . LEU B 1 56 ? -2.418 -10.969 -4.207 1 98.44 56 LEU B CA 1
ATOM 1255 C C . LEU B 1 56 ? -1.076 -11.477 -4.723 1 98.44 56 LEU B C 1
ATOM 1257 O O . LEU B 1 56 ? -1.021 -12.484 -5.434 1 98.44 56 LEU B O 1
ATOM 1261 N N . LEU B 1 57 ? 0.043 -10.789 -4.422 1 97.12 57 LEU B N 1
ATOM 1262 C CA . LEU B 1 57 ? 1.363 -11.289 -4.785 1 97.12 57 LEU B CA 1
ATOM 1263 C C . LEU B 1 57 ? 1.61 -12.664 -4.172 1 97.12 57 LEU B C 1
ATOM 1265 O O . LEU B 1 57 ? 2.111 -13.57 -4.844 1 97.12 57 LEU B O 1
ATOM 1269 N N . GLY B 1 58 ? 1.255 -12.773 -2.906 1 96.06 58 GLY B N 1
ATOM 1270 C CA . GLY B 1 58 ? 1.357 -14.07 -2.26 1 96.06 58 GLY B CA 1
ATOM 1271 C C . GLY B 1 58 ? 0.433 -15.109 -2.863 1 96.06 58 GLY B C 1
ATOM 1272 O O . GLY B 1 58 ? 0.827 -16.266 -3.051 1 96.06 58 GLY B O 1
ATOM 1273 N N . ALA B 1 59 ? -0.779 -14.703 -3.16 1 97.62 59 ALA B N 1
ATOM 1274 C CA . ALA B 1 59 ? -1.776 -15.602 -3.734 1 97.62 59 ALA B CA 1
ATOM 1275 C C . ALA B 1 59 ? -1.304 -16.172 -5.074 1 97.62 59 ALA B C 1
ATOM 1277 O O . ALA B 1 59 ? -1.638 -17.297 -5.434 1 97.62 59 ALA B O 1
ATOM 1278 N N . SER B 1 60 ? -0.561 -15.398 -5.828 1 96.75 60 SER B N 1
ATOM 1279 C CA . SER B 1 60 ? -0.076 -15.836 -7.133 1 96.75 60 SER B CA 1
ATOM 1280 C C . SER B 1 60 ? 0.846 -17.047 -7 1 96.75 60 SER B C 1
ATOM 1282 O O . SER B 1 60 ? 1.112 -17.734 -7.984 1 96.75 60 SER B O 1
ATOM 1284 N N . ARG B 1 61 ? 1.282 -17.297 -5.812 1 94.88 61 ARG B N 1
ATOM 1285 C CA . ARG B 1 61 ? 2.252 -18.359 -5.609 1 94.88 61 ARG B CA 1
ATOM 1286 C C . ARG B 1 61 ? 1.657 -19.484 -4.773 1 94.88 61 ARG B C 1
ATOM 1288 O O . ARG B 1 61 ? 2.363 -20.422 -4.387 1 94.88 61 ARG B O 1
ATOM 1295 N N . CYS B 1 62 ? 0.409 -19.406 -4.445 1 96.06 62 CYS B N 1
ATOM 1296 C CA . CYS B 1 62 ? -0.182 -20.438 -3.598 1 96.06 62 CYS B CA 1
ATOM 1297 C C . CYS B 1 62 ? -0.718 -21.594 -4.434 1 96.06 62 CYS B C 1
ATOM 1299 O O . CYS B 1 62 ? -0.555 -21.609 -5.652 1 96.06 62 CYS B O 1
ATOM 1301 N N . ARG B 1 63 ? -1.324 -22.641 -3.848 1 96.94 63 ARG B N 1
ATOM 1302 C CA . ARG B 1 63 ? -1.739 -23.875 -4.504 1 96.94 63 ARG B CA 1
ATOM 1303 C C . ARG B 1 63 ? -2.881 -23.625 -5.48 1 96.94 63 ARG B C 1
ATOM 1305 O O . ARG B 1 63 ? -2.939 -24.234 -6.551 1 96.94 63 ARG B O 1
ATOM 1312 N N . LYS B 1 64 ? -3.842 -22.719 -5.152 1 97.38 64 LYS B N 1
ATOM 1313 C CA . LYS B 1 64 ? -4.996 -22.406 -5.988 1 97.38 64 LYS B CA 1
ATOM 1314 C C . LYS B 1 64 ? -5.086 -20.906 -6.25 1 97.38 64 LYS B C 1
ATOM 1316 O O . LYS B 1 64 ? -6.047 -20.25 -5.832 1 97.38 64 LYS B O 1
ATOM 1321 N N . PRO B 1 65 ? -4.219 -20.359 -7.055 1 97.88 65 PRO B N 1
ATOM 1322 C CA . PRO B 1 65 ? -4.125 -18.906 -7.25 1 97.88 65 PRO B CA 1
ATOM 1323 C C . PRO B 1 65 ? -5.41 -18.312 -7.816 1 97.88 65 PRO B C 1
ATOM 1325 O O . PRO B 1 65 ? -5.781 -17.188 -7.453 1 97.88 65 PRO B O 1
ATOM 1328 N N . ALA B 1 66 ? -6.066 -19.047 -8.688 1 98.12 66 ALA B N 1
ATOM 1329 C CA . ALA B 1 66 ? -7.273 -18.5 -9.297 1 98.12 66 ALA B CA 1
ATOM 1330 C C . ALA B 1 66 ? -8.359 -18.281 -8.258 1 98.12 66 ALA B C 1
ATOM 1332 O O . ALA B 1 66 ? -9.031 -17.234 -8.266 1 98.12 66 ALA B O 1
ATOM 1333 N N . VAL B 1 67 ? -8.469 -19.234 -7.406 1 98.44 67 VAL B N 1
ATOM 1334 C CA . VAL B 1 67 ? -9.508 -19.156 -6.383 1 98.44 67 VAL B CA 1
ATOM 1335 C C . VAL B 1 67 ? -9.164 -18.047 -5.383 1 98.44 67 VAL B C 1
ATOM 1337 O O . VAL B 1 67 ? -9.977 -17.156 -5.125 1 98.44 67 VAL B O 1
ATOM 1340 N N . ALA B 1 68 ? -7.973 -18.078 -4.852 1 98.69 68 ALA B N 1
ATOM 1341 C CA . ALA B 1 68 ? -7.539 -17.078 -3.879 1 98.69 68 ALA B CA 1
ATOM 1342 C C . ALA B 1 68 ? -7.566 -15.672 -4.488 1 98.69 68 ALA B C 1
ATOM 1344 O O . ALA B 1 68 ? -8.055 -14.734 -3.863 1 98.69 68 ALA B O 1
ATOM 1345 N N . GLY B 1 69 ? -7.078 -15.562 -5.695 1 98.62 69 GLY B N 1
ATOM 1346 C CA . GLY B 1 69 ? -7.055 -14.273 -6.371 1 98.62 69 GLY B CA 1
ATOM 1347 C C . GLY B 1 69 ? -8.438 -13.703 -6.617 1 98.62 69 GLY B C 1
ATOM 1348 O O . GLY B 1 69 ? -8.672 -12.516 -6.402 1 98.62 69 GLY B O 1
ATOM 1349 N N . ALA B 1 70 ? -9.352 -14.531 -7.074 1 98.75 70 ALA B N 1
ATOM 1350 C CA . ALA B 1 70 ? -10.711 -14.07 -7.355 1 98.75 70 ALA B CA 1
ATOM 1351 C C . ALA B 1 70 ? -11.398 -13.586 -6.086 1 98.75 70 ALA B C 1
ATOM 1353 O O . ALA B 1 70 ? -12.047 -12.539 -6.086 1 98.75 70 ALA B O 1
ATOM 1354 N N . LEU B 1 71 ? -11.25 -14.289 -5.051 1 98.75 71 LEU B N 1
ATOM 1355 C CA . LEU B 1 71 ? -11.867 -13.93 -3.779 1 98.75 71 LEU B CA 1
ATOM 1356 C C . LEU B 1 71 ? -11.312 -12.609 -3.262 1 98.75 71 LEU B C 1
ATOM 1358 O O . LEU B 1 71 ? -12.07 -11.742 -2.828 1 98.75 71 LEU B O 1
ATOM 1362 N N . LEU B 1 72 ? -10.023 -12.492 -3.352 1 98.88 72 LEU B N 1
ATOM 1363 C CA . LEU B 1 72 ? -9.391 -11.273 -2.863 1 98.88 72 LEU B CA 1
ATOM 1364 C C . LEU B 1 72 ? -9.789 -10.07 -3.719 1 98.88 72 LEU B C 1
ATOM 1366 O O . LEU B 1 72 ? -10.039 -8.984 -3.193 1 98.88 72 LEU B O 1
ATOM 1370 N N . VAL B 1 73 ? -9.906 -10.219 -5.043 1 98.88 73 VAL B N 1
ATOM 1371 C CA . VAL B 1 73 ? -10.25 -9.117 -5.938 1 98.88 73 VAL B CA 1
ATOM 1372 C C . VAL B 1 73 ? -11.703 -8.703 -5.711 1 98.88 73 VAL B C 1
ATOM 1374 O O . VAL B 1 73 ? -12 -7.512 -5.574 1 98.88 73 VAL B O 1
ATOM 1377 N N . VAL B 1 74 ? -12.531 -9.664 -5.641 1 98.69 74 VAL B N 1
ATOM 1378 C CA . VAL B 1 74 ? -13.945 -9.375 -5.422 1 98.69 74 VAL B CA 1
ATOM 1379 C C . VAL B 1 74 ? -14.133 -8.742 -4.047 1 98.69 74 VAL B C 1
ATOM 1381 O O . VAL B 1 74 ? -14.859 -7.75 -3.908 1 98.69 74 VAL B O 1
ATOM 1384 N N . GLY B 1 75 ? -13.516 -9.289 -3.07 1 98.69 75 GLY B N 1
ATOM 1385 C CA . GLY B 1 75 ? -13.586 -8.742 -1.727 1 98.69 75 GLY B CA 1
ATOM 1386 C C . GLY B 1 75 ? -13.078 -7.316 -1.636 1 98.69 75 GLY B C 1
ATOM 1387 O O . GLY B 1 75 ? -13.703 -6.465 -1.003 1 98.69 75 GLY B O 1
ATOM 1388 N N . MET B 1 76 ? -11.984 -7.086 -2.285 1 98.69 76 MET B N 1
ATOM 1389 C CA . MET B 1 76 ? -11.414 -5.742 -2.318 1 98.69 76 MET B CA 1
ATOM 1390 C C . MET B 1 76 ? -12.383 -4.762 -2.979 1 98.69 76 MET B C 1
ATOM 1392 O O . MET B 1 76 ? -12.555 -3.641 -2.5 1 98.69 76 MET B O 1
ATOM 1396 N N . GLY B 1 77 ? -12.898 -5.156 -4.043 1 98.31 77 GLY B N 1
ATOM 1397 C CA . GLY B 1 77 ? -13.852 -4.293 -4.719 1 98.31 77 GLY B CA 1
ATOM 1398 C C . GLY B 1 77 ? -15.055 -3.936 -3.859 1 98.31 77 GLY B C 1
ATOM 1399 O O . GLY B 1 77 ? -15.414 -2.764 -3.748 1 98.31 77 GLY B O 1
ATOM 1400 N N . ALA B 1 78 ? -15.594 -4.906 -3.23 1 98.25 78 ALA B N 1
ATOM 1401 C CA . ALA B 1 78 ? -16.812 -4.691 -2.447 1 98.25 78 ALA B CA 1
ATOM 1402 C C . ALA B 1 78 ? -16.5 -3.951 -1.149 1 98.25 78 ALA B C 1
ATOM 1404 O O . ALA B 1 78 ? -17.219 -3.023 -0.772 1 98.25 78 ALA B O 1
ATOM 1405 N N . PHE B 1 79 ? -15.453 -4.316 -0.468 1 98.5 79 PHE B N 1
ATOM 1406 C CA . PHE B 1 79 ? -15.117 -3.719 0.819 1 98.5 79 PHE B CA 1
ATOM 1407 C C . PHE B 1 79 ? -14.5 -2.336 0.63 1 98.5 79 PHE B C 1
ATOM 1409 O O . PHE B 1 79 ? -15.078 -1.333 1.063 1 98.5 79 PHE B O 1
ATOM 1416 N N . CYS B 1 80 ? -13.383 -2.281 -0.054 1 98.5 80 CYS B N 1
ATOM 1417 C CA . CYS B 1 80 ? -12.68 -1.016 -0.239 1 98.5 80 CYS B CA 1
ATOM 1418 C C . CYS B 1 80 ? -13.492 -0.066 -1.113 1 98.5 80 CYS B C 1
ATOM 1420 O O . CYS B 1 80 ? -13.516 1.142 -0.868 1 98.5 80 CYS B O 1
ATOM 1422 N N . GLY B 1 81 ? -14.086 -0.639 -2.184 1 97.81 81 GLY B N 1
ATOM 1423 C CA . GLY B 1 81 ? -14.906 0.196 -3.047 1 97.81 81 GLY B CA 1
ATOM 1424 C C . GLY B 1 81 ? -16.031 0.9 -2.307 1 97.81 81 GLY B C 1
ATOM 1425 O O . GLY B 1 81 ? -16.266 2.094 -2.508 1 97.81 81 GLY B O 1
ATOM 1426 N N . ALA B 1 82 ? -16.688 0.2 -1.464 1 97.69 82 ALA B N 1
ATOM 1427 C CA . ALA B 1 82 ? -17.781 0.77 -0.68 1 97.69 82 ALA B CA 1
ATOM 1428 C C . ALA B 1 82 ? -17.281 1.878 0.24 1 97.69 82 ALA B C 1
ATOM 1430 O O . ALA B 1 82 ? -17.906 2.934 0.352 1 97.69 82 ALA B O 1
ATOM 1431 N N . LEU B 1 83 ? -16.188 1.631 0.842 1 97.31 83 LEU B N 1
ATOM 1432 C CA . LEU B 1 83 ? -15.641 2.605 1.782 1 97.31 83 LEU B CA 1
ATOM 1433 C C . LEU B 1 83 ? -15.117 3.838 1.049 1 97.31 83 LEU B C 1
ATOM 1435 O O . LEU B 1 83 ? -15.344 4.969 1.488 1 97.31 83 LEU B O 1
ATOM 1439 N N . TYR B 1 84 ? -14.383 3.654 -0.09 1 97.38 84 TYR B N 1
ATOM 1440 C CA . TYR B 1 84 ? -13.945 4.789 -0.89 1 97.38 84 TYR B CA 1
ATOM 1441 C C . TYR B 1 84 ? -15.125 5.652 -1.313 1 97.38 84 TYR B C 1
ATOM 1443 O O . TYR B 1 84 ? -15.078 6.883 -1.196 1 97.38 84 TYR B O 1
ATOM 1451 N N . HIS B 1 85 ? -16.125 4.98 -1.828 1 96.25 85 HIS B N 1
ATOM 1452 C CA . HIS B 1 85 ? -17.312 5.691 -2.301 1 96.25 85 HIS B CA 1
ATOM 1453 C C . HIS B 1 85 ? -17.938 6.523 -1.186 1 96.25 85 HIS B C 1
ATOM 1455 O O . HIS B 1 85 ? -18.234 7.703 -1.378 1 96.25 85 HIS B O 1
ATOM 1461 N N . GLN B 1 86 ? -18.188 5.957 -0.072 1 94.75 86 GLN B N 1
ATOM 1462 C CA . GLN B 1 86 ? -18.781 6.672 1.048 1 94.75 86 GLN B CA 1
ATOM 1463 C C . GLN B 1 86 ? -17.906 7.836 1.496 1 94.75 86 GLN B C 1
ATOM 1465 O O . GLN B 1 86 ? -18.406 8.914 1.806 1 94.75 86 GLN B O 1
ATOM 1470 N N . ALA B 1 87 ? -16.609 7.582 1.597 1 93.88 87 ALA B N 1
ATOM 1471 C CA . ALA B 1 87 ? -15.68 8.609 2.037 1 93.88 87 ALA B CA 1
ATOM 1472 C C . ALA B 1 87 ? -15.703 9.812 1.101 1 93.88 87 ALA B C 1
ATOM 1474 O O . ALA B 1 87 ? -15.664 10.961 1.553 1 93.88 87 ALA B O 1
ATOM 1475 N N . LEU B 1 88 ? -15.859 9.633 -0.161 1 92.81 88 LEU B N 1
ATOM 1476 C CA . LEU B 1 88 ? -15.742 10.688 -1.161 1 92.81 88 LEU B CA 1
ATOM 1477 C C . LEU B 1 88 ? -17.078 11.391 -1.362 1 92.81 88 LEU B C 1
ATOM 1479 O O . LEU B 1 88 ? -17.109 12.586 -1.657 1 92.81 88 LEU B O 1
ATOM 1483 N N . THR B 1 89 ? -18.141 10.68 -1.221 1 92.06 89 THR B N 1
ATOM 1484 C CA . THR B 1 89 ? -19.422 11.258 -1.585 1 92.06 89 THR B CA 1
ATOM 1485 C C . THR B 1 89 ? -20.25 11.555 -0.34 1 92.06 89 THR B C 1
ATOM 1487 O O . THR B 1 89 ? -21.266 12.266 -0.416 1 92.06 89 THR B O 1
ATOM 1490 N N . GLU B 1 90 ? -19.844 10.992 0.743 1 90.31 90 GLU B N 1
ATOM 1491 C CA . GLU B 1 90 ? -20.594 11.094 1.987 1 90.31 90 GLU B CA 1
ATOM 1492 C C . GLU B 1 90 ? -21.984 10.469 1.84 1 90.31 90 GLU B C 1
ATOM 1494 O O . GLU B 1 90 ? -22.906 10.844 2.557 1 90.31 90 GLU B O 1
ATOM 1499 N N . ASN B 1 91 ? -22.141 9.656 0.866 1 90.44 91 ASN B N 1
ATOM 1500 C CA . ASN B 1 91 ? -23.344 8.875 0.6 1 90.44 91 ASN B CA 1
ATOM 1501 C C . ASN B 1 91 ? -23.141 7.398 0.933 1 90.44 91 ASN B C 1
ATOM 1503 O O . ASN B 1 91 ? -22.328 6.719 0.296 1 90.44 91 ASN B O 1
ATOM 1507 N N . PRO B 1 92 ? -23.875 6.91 1.927 1 88.88 92 PRO B N 1
ATOM 1508 C CA . PRO B 1 92 ? -23.641 5.547 2.404 1 88.88 92 PRO B CA 1
ATOM 1509 C C . PRO B 1 92 ? -24.422 4.496 1.609 1 88.88 92 PRO B C 1
ATOM 1511 O O . PRO B 1 92 ? -24.625 3.381 2.092 1 88.88 92 PRO B O 1
ATOM 1514 N N . VAL B 1 93 ? -24.734 4.676 0.391 1 90.88 93 VAL B N 1
ATOM 1515 C CA . VAL B 1 93 ? -25.625 3.818 -0.395 1 90.88 93 VAL B CA 1
ATOM 1516 C C . VAL B 1 93 ? -24.969 2.451 -0.591 1 90.88 93 VAL B C 1
ATOM 1518 O O . VAL B 1 93 ? -25.656 1.43 -0.639 1 90.88 93 VAL B O 1
ATOM 1521 N N . LEU B 1 94 ? -23.703 2.432 -0.639 1 92.81 94 LEU B N 1
ATOM 1522 C CA . LEU B 1 94 ? -23 1.172 -0.883 1 92.81 94 LEU B CA 1
ATOM 1523 C C . LEU B 1 94 ? -22.484 0.58 0.421 1 92.81 94 LEU B C 1
ATOM 1525 O O . LEU B 1 94 ? -21.812 -0.462 0.413 1 92.81 94 LEU B O 1
ATOM 1529 N N . ARG B 1 95 ? -22.766 1.114 1.478 1 89.94 95 ARG B N 1
ATOM 1530 C CA . ARG B 1 95 ? -22.234 0.707 2.77 1 89.94 95 ARG B CA 1
ATOM 1531 C C . ARG B 1 95 ? -22.562 -0.75 3.068 1 89.94 95 ARG B C 1
ATOM 1533 O O . ARG B 1 95 ? -21.781 -1.461 3.689 1 89.94 95 ARG B O 1
ATOM 1540 N N . LYS B 1 96 ? -23.672 -1.156 2.646 1 94.06 96 LYS B N 1
ATOM 1541 C CA . LYS B 1 96 ? -24.156 -2.508 2.93 1 94.06 96 LYS B CA 1
ATOM 1542 C C . LYS B 1 96 ? -23.281 -3.553 2.236 1 94.06 96 LYS B C 1
ATOM 1544 O O . LYS B 1 96 ? -23.297 -4.727 2.613 1 94.06 96 LYS B O 1
ATOM 1549 N N . LEU B 1 97 ? -22.516 -3.225 1.278 1 96.44 97 LEU B N 1
ATOM 1550 C CA . LEU B 1 97 ? -21.656 -4.145 0.533 1 96.44 97 LEU B CA 1
ATOM 1551 C C . LEU B 1 97 ? -20.406 -4.477 1.323 1 96.44 97 LEU B C 1
ATOM 1553 O O . LEU B 1 97 ? -19.797 -5.527 1.116 1 96.44 97 LEU B O 1
ATOM 1557 N N . ALA B 1 98 ? -20.031 -3.643 2.23 1 96.75 98 ALA B N 1
ATOM 1558 C CA . ALA B 1 98 ? -18.734 -3.729 2.898 1 96.75 98 ALA B CA 1
ATOM 1559 C C . ALA B 1 98 ? -18.625 -5.012 3.715 1 96.75 98 ALA B C 1
ATOM 1561 O O . ALA B 1 98 ? -17.625 -5.719 3.639 1 96.75 98 ALA B O 1
ATOM 1562 N N . PRO B 1 99 ? -19.656 -5.391 4.477 1 96.94 99 PRO B N 1
ATOM 1563 C CA . PRO B 1 99 ? -19.547 -6.633 5.246 1 96.94 99 PRO B CA 1
ATOM 1564 C C . PRO B 1 99 ? -19.375 -7.863 4.355 1 96.94 99 PRO B C 1
ATOM 1566 O O . PRO B 1 99 ? -18.641 -8.789 4.703 1 96.94 99 PRO B O 1
ATOM 1569 N N . TYR B 1 100 ? -20 -7.875 3.277 1 97.81 100 TYR B N 1
ATOM 1570 C CA . TYR B 1 100 ? -19.828 -8.984 2.344 1 97.81 100 TYR B CA 1
ATOM 1571 C C . TYR B 1 100 ? -18.438 -8.977 1.745 1 97.81 100 TYR B C 1
ATOM 1573 O O . TYR B 1 100 ? -17.812 -10.031 1.58 1 97.81 100 TYR B O 1
ATOM 1581 N N . GLY B 1 101 ? -18.016 -7.816 1.425 1 98.31 101 GLY B N 1
ATOM 1582 C CA . GLY B 1 101 ? -16.641 -7.719 0.963 1 98.31 101 GLY B CA 1
ATOM 1583 C C . GLY B 1 101 ? -15.633 -8.258 1.964 1 98.31 101 GLY B C 1
ATOM 1584 O O . GLY B 1 101 ? -14.719 -9 1.594 1 98.31 101 GLY B O 1
ATOM 1585 N N . GLY B 1 102 ? -15.82 -7.902 3.184 1 98.31 102 GLY B N 1
ATOM 1586 C CA . GLY B 1 102 ? -14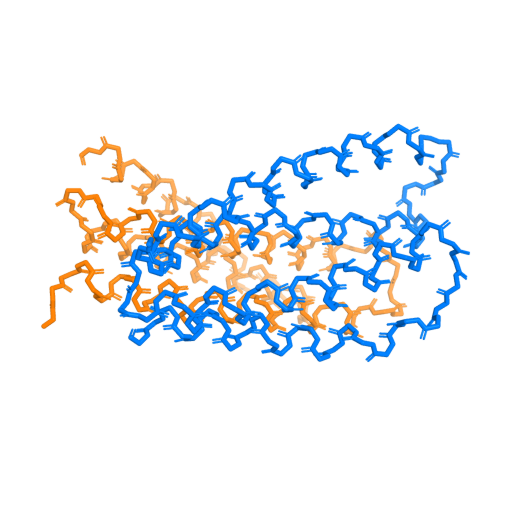.977 -8.422 4.242 1 98.31 102 GLY B CA 1
ATOM 1587 C C . GLY B 1 102 ? -14.977 -9.938 4.316 1 98.31 102 GLY B C 1
ATOM 1588 O O . GLY B 1 102 ? -13.938 -10.562 4.527 1 98.31 102 GLY B O 1
ATOM 1589 N N . MET B 1 103 ? -16.078 -10.461 4.129 1 98.56 103 MET B N 1
ATOM 1590 C CA . MET B 1 103 ? -16.188 -11.914 4.16 1 98.56 103 MET B CA 1
ATOM 1591 C C . MET B 1 103 ? -15.414 -12.547 3.008 1 98.56 103 MET B C 1
ATOM 1593 O O . MET B 1 103 ? -14.781 -13.586 3.178 1 98.56 103 MET B O 1
ATOM 1597 N N . PHE B 1 104 ? -15.477 -12.039 1.867 1 98.62 104 PHE B N 1
ATOM 1598 C CA . PHE B 1 104 ? -14.711 -12.531 0.734 1 98.62 104 PHE B CA 1
ATOM 1599 C C . PHE B 1 104 ? -13.211 -12.414 1.004 1 98.62 104 PHE B C 1
ATOM 1601 O O . PHE B 1 104 ? -12.438 -13.305 0.635 1 98.62 104 PHE B O 1
ATOM 1608 N N . LEU B 1 105 ? -12.82 -11.305 1.589 1 98.75 105 LEU B N 1
ATOM 1609 C CA . LEU B 1 105 ? -11.414 -11.148 1.934 1 98.75 105 LEU B CA 1
ATOM 1610 C C . LEU B 1 105 ? -10.969 -12.242 2.904 1 98.75 105 LEU B C 1
ATOM 1612 O O . LEU B 1 105 ? -9.906 -12.836 2.727 1 98.75 105 LEU B O 1
ATOM 1616 N N . ILE B 1 106 ? -11.727 -12.461 3.926 1 98.69 106 ILE B N 1
ATOM 1617 C CA . ILE B 1 106 ? -11.43 -13.516 4.883 1 98.69 106 ILE B CA 1
ATOM 1618 C C . ILE B 1 106 ? -11.305 -14.852 4.152 1 98.69 106 ILE B C 1
ATOM 1620 O O . ILE B 1 106 ? -10.328 -15.586 4.352 1 98.69 106 ILE B O 1
ATOM 1624 N N . ALA B 1 107 ? -12.219 -15.164 3.328 1 98.62 107 ALA B N 1
ATOM 1625 C CA . ALA B 1 107 ? -12.195 -16.406 2.557 1 98.62 107 ALA B CA 1
ATOM 1626 C C . ALA B 1 107 ? -10.969 -16.469 1.655 1 98.62 107 ALA B C 1
ATOM 1628 O O . ALA B 1 107 ? -10.398 -17.531 1.442 1 98.62 107 ALA B O 1
ATOM 1629 N N . GLY B 1 108 ? -10.625 -15.328 1.062 1 98.62 108 GLY B N 1
ATOM 1630 C CA . GLY B 1 108 ? -9.422 -15.266 0.242 1 98.62 108 GLY B CA 1
ATOM 1631 C C . GLY B 1 108 ? -8.164 -15.633 1 1 98.62 108 GLY B C 1
ATOM 1632 O O . GLY B 1 108 ? -7.344 -16.422 0.511 1 98.62 108 GLY B O 1
ATOM 1633 N N . TRP B 1 109 ? -7.984 -15.148 2.191 1 98.62 109 TRP B N 1
ATOM 1634 C CA . TRP B 1 109 ? -6.84 -15.484 3.029 1 98.62 109 TRP B CA 1
ATOM 1635 C C . TRP B 1 109 ? -6.859 -16.969 3.402 1 98.62 109 TRP B C 1
ATOM 1637 O O . TRP B 1 109 ? -5.816 -17.625 3.414 1 98.62 109 TRP B O 1
ATOM 1647 N N . LEU B 1 110 ? -8.039 -17.531 3.717 1 98.19 110 LEU B N 1
ATOM 1648 C CA . LEU B 1 110 ? -8.148 -18.938 4.035 1 98.19 110 LEU B CA 1
ATOM 1649 C C . LEU B 1 110 ? -7.797 -19.797 2.824 1 98.19 110 LEU B C 1
ATOM 1651 O O . LEU B 1 110 ? -7.211 -20.875 2.971 1 98.19 110 LEU B O 1
ATOM 1655 N N . ALA B 1 111 ? -8.164 -19.344 1.631 1 98.19 111 ALA B N 1
ATOM 1656 C CA . ALA B 1 111 ? -7.82 -20.062 0.406 1 98.19 111 ALA B CA 1
ATOM 1657 C C . ALA B 1 111 ? -6.309 -20.109 0.209 1 98.19 111 ALA B C 1
ATOM 1659 O O . ALA B 1 111 ? -5.777 -21.109 -0.302 1 98.19 111 ALA B O 1
ATOM 1660 N N . ILE B 1 112 ? -5.633 -19.078 0.59 1 97.75 112 ILE B N 1
ATOM 1661 C CA . ILE B 1 112 ? -4.176 -19.047 0.504 1 97.75 112 ILE B CA 1
ATOM 1662 C C . ILE B 1 112 ? -3.592 -20.109 1.439 1 97.75 112 ILE B C 1
ATOM 1664 O O . ILE B 1 112 ? -2.564 -20.719 1.132 1 97.75 112 ILE B O 1
ATOM 1668 N N . ALA B 1 113 ? -4.238 -20.391 2.537 1 96.88 113 ALA B N 1
ATOM 1669 C CA . ALA B 1 113 ? -3.734 -21.281 3.57 1 96.88 113 ALA B CA 1
ATOM 1670 C C . ALA B 1 113 ? -3.865 -22.75 3.141 1 96.88 113 ALA B C 1
ATOM 1672 O O . ALA B 1 113 ? -3.223 -23.625 3.715 1 96.88 113 ALA B O 1
ATOM 1673 N N . ILE B 1 114 ? -4.625 -23.016 2.131 1 91.44 114 ILE B N 1
ATOM 1674 C CA . ILE B 1 114 ? -4.855 -24.422 1.769 1 91.44 114 ILE B CA 1
ATOM 1675 C C . ILE B 1 114 ? -4 -24.781 0.555 1 91.44 114 ILE B C 1
ATOM 1677 O O . ILE B 1 114 ? -3.793 -23.953 -0.336 1 91.44 114 ILE B O 1
#